Protein AF-A0A7S4PM16-F1 (afdb_monomer)

Sequence (195 aa):
LLFFIWRFDSIKVAVERKLWKELVGLACHYAFMLYWVPAGTFVGALFLSGFMTAIITTVTHQSEELFFDENPEFVEGQFRSTRDAVCSNPFSEWLWGGMQYQLEHHLFPTMPRYRYPALVPHVKKFAEENGLEFRITPEFELLKMNWKLYSDIAKLPAEPGAKASRPPAPKQDITSFFANISGLFTKKNKAASSN

Mean predicted aligned error: 10.47 Å

Organism: Guillardia theta (NCBI:txid55529)

InterPro domains:
  IPR005804 Fatty acid desaturase domain [PF00487] (23-135)
  IPR012171 Fatty acid desaturase [PTHR19353] (4-155)

Foldseek 3Di:
DVLVVVLVVQCVCCVVVVVVVSVVVNVVVVVVCVVPPPPVRVVVCSVVVVVLCVQQQPLQQQLFDDDDPDDDDQLLCLLRRGAAEDEPDPVRVVSSVLSRQSSCCSVPVPDDSVCSVVCVVVSVVVCVVVVGDHHYYYSVVSSVSNVVVVVVVVPDPDDPPDDDPDDPPDPPPCVVVVVVVVVVVVVVVVVVPPD

Radius of gyration: 25.51 Å; Cα contacts (8 Å, |Δi|>4): 122; chains: 1; bounding box: 78×55×53 Å

Structure (mmCIF, N/CA/C/O backbone):
data_AF-A0A7S4PM16-F1
#
_entry.id   AF-A0A7S4PM16-F1
#
loop_
_atom_site.group_PDB
_atom_site.id
_atom_site.type_symbol
_atom_site.label_atom_id
_atom_site.label_alt_id
_atom_site.label_comp_id
_atom_site.label_asym_id
_atom_site.label_entity_id
_atom_site.label_seq_id
_atom_site.pdbx_PDB_ins_code
_atom_site.Cartn_x
_atom_site.Cartn_y
_atom_site.Cartn_z
_atom_site.occupancy
_atom_site.B_iso_or_equiv
_atom_site.auth_seq_id
_atom_site.auth_comp_id
_atom_site.auth_asym_id
_atom_site.auth_atom_id
_atom_site.pdbx_PDB_model_num
ATOM 1 N N . LEU A 1 1 ? 13.607 0.466 -1.578 1.00 67.31 1 LEU A N 1
ATOM 2 C CA . LEU A 1 1 ? 14.067 -0.945 -1.511 1.00 67.31 1 LEU A CA 1
ATOM 3 C C . LEU A 1 1 ? 13.193 -1.874 -2.354 1.00 67.31 1 LEU A C 1
ATOM 5 O O . LEU A 1 1 ? 13.743 -2.516 -3.234 1.00 67.31 1 LEU A O 1
ATOM 9 N N . LEU A 1 2 ? 11.864 -1.880 -2.179 1.00 75.75 2 LEU A N 1
ATOM 10 C CA . LEU A 1 2 ? 10.922 -2.724 -2.943 1.00 75.75 2 LEU A CA 1
ATOM 11 C C . LEU A 1 2 ? 11.168 -2.746 -4.468 1.00 75.75 2 LEU A C 1
ATOM 13 O O . LEU A 1 2 ? 11.458 -3.789 -5.039 1.00 75.75 2 LEU A O 1
ATOM 17 N N . PHE A 1 3 ? 11.167 -1.579 -5.117 1.00 81.38 3 PHE A N 1
ATOM 18 C CA . PHE A 1 3 ? 11.391 -1.466 -6.566 1.00 81.38 3 PHE A CA 1
ATOM 19 C C . PHE A 1 3 ? 12.785 -1.897 -7.034 1.00 81.38 3 PHE A C 1
ATOM 21 O O . PHE A 1 3 ? 12.960 -2.194 -8.215 1.00 81.38 3 PHE A O 1
ATOM 28 N N . PHE A 1 4 ? 13.779 -1.894 -6.145 1.00 83.31 4 PHE A N 1
ATOM 29 C CA . PHE A 1 4 ? 15.114 -2.398 -6.457 1.00 83.31 4 PHE A CA 1
ATOM 30 C C . PHE A 1 4 ? 15.122 -3.929 -6.418 1.00 83.31 4 PHE A C 1
ATOM 32 O O . PHE A 1 4 ? 15.611 -4.560 -7.350 1.00 83.31 4 PHE A O 1
ATOM 39 N N . ILE A 1 5 ? 14.498 -4.509 -5.387 1.00 85.06 5 ILE A N 1
ATOM 40 C CA . ILE A 1 5 ? 14.339 -5.960 -5.222 1.00 85.06 5 ILE A CA 1
ATOM 41 C C . ILE A 1 5 ? 13.597 -6.551 -6.421 1.00 85.06 5 ILE A C 1
ATOM 43 O O . ILE A 1 5 ? 14.119 -7.450 -7.061 1.00 85.06 5 ILE A O 1
ATOM 47 N N . TRP A 1 6 ? 12.460 -5.976 -6.819 1.00 87.44 6 TRP A N 1
ATOM 48 C CA . TRP A 1 6 ? 11.703 -6.474 -7.974 1.00 87.44 6 TRP A CA 1
ATOM 49 C C . TRP A 1 6 ? 12.501 -6.468 -9.278 1.00 87.44 6 TRP A C 1
ATOM 51 O O . TRP A 1 6 ? 12.354 -7.367 -10.097 1.00 87.44 6 TRP A O 1
ATOM 61 N N . ARG A 1 7 ? 13.378 -5.480 -9.485 1.00 88.94 7 ARG A N 1
ATOM 62 C CA . ARG A 1 7 ? 14.246 -5.444 -10.672 1.00 88.94 7 ARG A CA 1
ATOM 63 C C . ARG A 1 7 ? 15.299 -6.539 -10.630 1.00 88.94 7 ARG A C 1
ATOM 65 O O . ARG A 1 7 ? 15.542 -7.182 -11.648 1.00 88.94 7 ARG A O 1
ATOM 72 N N . PHE A 1 8 ? 15.902 -6.742 -9.462 1.00 90.19 8 PHE A N 1
ATOM 73 C CA . PHE A 1 8 ? 16.855 -7.821 -9.249 1.00 90.19 8 PHE A CA 1
ATOM 74 C C . PHE A 1 8 ? 16.196 -9.190 -9.458 1.00 90.19 8 PHE A C 1
ATOM 76 O O . PHE A 1 8 ? 16.728 -10.010 -10.203 1.00 90.19 8 PHE A O 1
ATOM 83 N N . ASP A 1 9 ? 15.009 -9.400 -8.890 1.00 92.31 9 ASP A N 1
ATOM 84 C CA . ASP A 1 9 ? 14.246 -10.640 -9.028 1.00 92.31 9 ASP A CA 1
ATOM 85 C C . ASP A 1 9 ? 13.841 -10.901 -10.481 1.00 92.31 9 ASP A C 1
ATOM 87 O O . ASP A 1 9 ? 14.005 -12.021 -10.960 1.00 92.31 9 ASP A O 1
ATOM 91 N N . SER A 1 10 ? 13.403 -9.878 -11.224 1.00 92.44 10 SER A N 1
ATOM 92 C CA . SER A 1 10 ? 13.109 -10.014 -12.657 1.00 92.44 10 SER A CA 1
ATOM 93 C C . SER A 1 10 ? 14.321 -10.500 -13.452 1.00 92.44 10 SER A C 1
ATOM 95 O O . SER A 1 10 ? 14.196 -11.416 -14.265 1.00 92.44 10 SER A O 1
ATOM 97 N N . ILE A 1 11 ? 15.509 -9.934 -13.201 1.00 94.69 11 ILE A N 1
ATOM 98 C CA . ILE A 1 11 ? 16.751 -10.369 -13.859 1.00 94.69 11 ILE A CA 1
ATOM 99 C C . ILE A 1 11 ? 17.092 -11.801 -13.443 1.00 94.69 11 ILE A C 1
ATOM 101 O O . ILE A 1 11 ? 17.362 -12.641 -14.301 1.00 94.69 11 ILE A O 1
ATOM 105 N N . LYS A 1 12 ? 17.045 -12.095 -12.140 1.00 94.62 12 LYS A N 1
ATOM 106 C CA . LYS A 1 12 ? 17.339 -13.419 -11.587 1.00 94.62 12 LYS A CA 1
ATOM 107 C C . LYS A 1 12 ? 16.454 -14.495 -12.217 1.00 94.62 12 LYS A C 1
ATOM 109 O O . LYS A 1 12 ? 16.977 -15.465 -12.758 1.00 94.62 12 LYS A O 1
ATOM 114 N N . VAL A 1 13 ? 15.136 -14.296 -12.221 1.00 95.12 13 VAL A N 1
ATOM 115 C CA . VAL A 1 13 ? 14.173 -15.237 -12.812 1.00 95.12 13 VAL A CA 1
ATOM 116 C C . VAL A 1 13 ? 14.417 -15.403 -14.310 1.00 95.12 13 VAL A C 1
ATOM 118 O O . VAL A 1 13 ? 14.380 -16.528 -14.810 1.00 95.12 13 VAL A O 1
ATOM 121 N N . ALA A 1 14 ? 14.692 -14.316 -15.035 1.00 95.88 14 ALA A N 1
ATOM 122 C CA . ALA A 1 14 ? 14.956 -14.387 -16.467 1.00 95.88 14 ALA A CA 1
ATOM 123 C C . ALA A 1 14 ? 16.241 -15.176 -16.788 1.00 95.88 14 ALA A C 1
ATOM 125 O O . ALA A 1 14 ? 16.251 -15.953 -17.744 1.00 95.88 14 ALA A O 1
ATOM 126 N N . VAL A 1 15 ? 17.288 -15.053 -15.963 1.00 96.69 15 VAL A N 1
ATOM 127 C CA . VAL A 1 15 ? 18.513 -15.868 -16.062 1.00 96.69 15 VAL A CA 1
ATOM 128 C C . VAL A 1 15 ? 18.231 -17.334 -15.730 1.00 96.69 15 VAL A C 1
ATOM 130 O O . VAL A 1 15 ? 18.537 -18.211 -16.538 1.00 96.69 15 VAL A O 1
ATOM 133 N N . GLU A 1 16 ? 17.612 -17.614 -14.581 1.00 96.88 16 GLU A N 1
ATOM 134 C CA . GLU A 1 16 ? 17.332 -18.979 -14.110 1.00 96.88 16 GLU A CA 1
ATOM 135 C C . GLU A 1 16 ? 16.450 -19.761 -15.091 1.00 96.88 16 GLU A C 1
ATOM 137 O O . GLU A 1 16 ? 16.697 -20.936 -15.369 1.00 96.88 16 GLU A O 1
ATOM 142 N N . ARG A 1 17 ? 15.444 -19.095 -15.668 1.00 97.00 17 ARG A N 1
ATOM 143 C CA . ARG A 1 17 ? 14.509 -19.687 -16.634 1.00 97.00 17 ARG A CA 1
ATOM 144 C C . ARG A 1 17 ? 14.975 -19.583 -18.088 1.00 97.00 17 ARG A C 1
ATOM 146 O O . ARG A 1 17 ? 14.236 -19.994 -18.979 1.00 97.00 17 ARG A O 1
ATOM 153 N N . LYS A 1 18 ? 16.182 -19.060 -18.344 1.00 96.56 18 LYS A N 1
ATOM 154 C CA . LYS A 1 18 ? 16.773 -18.896 -19.689 1.00 96.56 18 LYS A CA 1
ATOM 155 C C . LYS A 1 18 ? 15.875 -18.107 -20.656 1.00 96.56 18 LYS A C 1
ATOM 157 O O . LYS A 1 18 ? 15.779 -18.419 -21.844 1.00 96.56 18 LYS A O 1
ATOM 162 N N . LEU A 1 19 ? 15.211 -17.069 -20.152 1.00 97.12 19 LEU A N 1
ATOM 163 C CA . LEU A 1 19 ? 14.320 -16.201 -20.922 1.00 97.12 19 LEU A CA 1
ATOM 164 C C . LEU A 1 19 ? 15.135 -15.147 -21.685 1.00 97.12 19 LEU A C 1
ATOM 166 O O . LEU A 1 19 ? 15.130 -13.964 -21.357 1.00 97.12 19 LEU A O 1
ATOM 170 N N . TRP A 1 20 ? 15.865 -15.573 -22.719 1.00 95.06 20 TRP A N 1
ATOM 171 C CA . TRP A 1 20 ? 16.828 -14.706 -23.411 1.00 95.06 20 TRP A CA 1
ATOM 172 C C . TRP A 1 20 ? 16.204 -13.476 -24.072 1.00 95.06 20 TRP A C 1
ATOM 174 O O . TRP A 1 20 ? 16.810 -12.409 -24.059 1.00 95.06 20 TRP A O 1
ATOM 184 N N . LYS A 1 21 ? 14.981 -13.595 -24.604 1.00 96.88 21 LYS A N 1
ATOM 185 C CA . LYS A 1 21 ? 14.256 -12.448 -25.176 1.00 96.88 21 LYS A CA 1
ATOM 186 C C . LYS A 1 21 ? 13.959 -11.384 -24.115 1.00 96.88 21 LYS A C 1
ATOM 188 O O . LYS A 1 21 ? 14.161 -10.204 -24.380 1.00 96.88 21 LYS A O 1
ATOM 193 N N . GLU A 1 22 ? 13.571 -11.810 -22.912 1.00 95.88 22 GLU A N 1
ATOM 194 C CA . GLU A 1 22 ? 13.335 -10.914 -21.773 1.00 95.88 22 GLU A CA 1
ATOM 195 C C . GLU A 1 22 ? 14.632 -10.250 -21.314 1.00 95.88 22 GLU A C 1
ATOM 197 O O . GLU A 1 22 ? 14.656 -9.049 -21.072 1.00 95.88 22 GLU A O 1
ATOM 202 N N . LEU A 1 23 ? 15.740 -10.997 -21.251 1.00 95.81 23 LEU A N 1
ATOM 203 C CA . LEU A 1 23 ? 17.040 -10.440 -20.868 1.00 95.81 23 LEU A CA 1
ATOM 204 C C . LEU A 1 23 ? 17.543 -9.393 -21.863 1.00 95.81 23 LEU A C 1
ATOM 206 O O . LEU A 1 23 ? 18.020 -8.341 -21.442 1.00 95.81 23 LEU A O 1
ATOM 210 N N . VAL A 1 24 ? 17.401 -9.648 -23.167 1.00 96.88 24 VAL A N 1
ATOM 211 C CA . VAL A 1 24 ? 17.726 -8.658 -24.203 1.00 96.88 24 VAL A CA 1
ATOM 212 C C . VAL A 1 24 ? 16.809 -7.442 -24.080 1.00 96.88 24 VAL A C 1
ATOM 214 O O . VAL A 1 24 ? 17.300 -6.317 -24.078 1.00 96.88 24 VAL A O 1
ATOM 217 N N . GLY A 1 25 ? 15.501 -7.647 -23.900 1.00 96.44 25 GLY A N 1
ATOM 218 C CA . GLY A 1 25 ? 14.540 -6.562 -23.692 1.00 96.44 25 GLY A CA 1
ATOM 219 C C . GLY A 1 25 ? 14.871 -5.698 -22.471 1.00 96.44 25 GLY A C 1
ATOM 220 O O . GLY A 1 25 ? 14.909 -4.472 -22.576 1.00 96.44 25 GLY A O 1
ATOM 221 N N . LEU A 1 26 ? 15.191 -6.323 -21.334 1.00 94.75 26 LEU A N 1
ATOM 222 C CA . LEU A 1 26 ? 15.629 -5.645 -20.113 1.00 94.75 26 LEU A CA 1
ATOM 223 C C . LEU A 1 26 ? 16.936 -4.878 -20.335 1.00 94.75 26 LEU A C 1
ATOM 225 O O . LEU A 1 26 ? 17.035 -3.722 -19.927 1.00 94.75 26 LEU A O 1
ATOM 229 N N . ALA A 1 27 ? 17.921 -5.481 -21.004 1.00 94.69 27 ALA A N 1
ATOM 230 C CA . ALA A 1 27 ? 19.187 -4.822 -21.314 1.00 94.69 27 ALA A CA 1
ATOM 231 C C . ALA A 1 27 ? 18.974 -3.585 -22.200 1.00 94.69 27 ALA A C 1
ATOM 233 O O . ALA A 1 27 ? 19.481 -2.511 -21.878 1.00 94.69 27 ALA A O 1
ATOM 234 N N . CYS A 1 28 ? 18.169 -3.701 -23.260 1.00 96.12 28 CYS A N 1
ATOM 235 C CA . CYS A 1 28 ? 17.796 -2.574 -24.114 1.00 96.12 28 CYS A CA 1
ATOM 236 C C . CYS A 1 28 ? 17.056 -1.483 -23.327 1.00 96.12 28 CYS A C 1
ATOM 238 O O . CYS A 1 28 ? 17.383 -0.307 -23.468 1.00 96.12 28 CYS A O 1
ATOM 240 N N . HIS A 1 29 ? 16.102 -1.860 -22.470 1.00 92.88 29 HIS A N 1
ATOM 241 C CA . HIS A 1 29 ? 15.361 -0.923 -21.627 1.00 92.88 29 HIS A CA 1
ATOM 242 C C . HIS A 1 29 ? 16.288 -0.140 -20.687 1.00 92.88 29 HIS A C 1
ATOM 244 O O . HIS A 1 29 ? 16.217 1.086 -20.637 1.00 92.88 29 HIS A O 1
ATOM 250 N N . TYR A 1 30 ? 17.188 -0.817 -19.968 1.00 90.75 30 TYR A N 1
ATOM 251 C CA . TYR A 1 30 ? 18.110 -0.139 -19.053 1.00 90.75 30 TYR A CA 1
ATOM 252 C C . TYR A 1 30 ? 19.176 0.675 -19.783 1.00 90.75 30 TYR A C 1
ATOM 254 O O . TYR A 1 30 ? 19.505 1.762 -19.317 1.00 90.75 30 TYR A O 1
ATOM 262 N N . ALA A 1 31 ? 19.676 0.205 -20.929 1.00 92.62 31 ALA A N 1
ATOM 263 C CA . ALA A 1 31 ? 20.589 0.983 -21.762 1.00 92.62 31 ALA A CA 1
ATOM 264 C C . ALA A 1 31 ? 19.925 2.280 -22.247 1.00 92.62 31 ALA A C 1
ATOM 266 O O . ALA A 1 31 ? 20.512 3.353 -22.130 1.00 92.62 31 ALA A O 1
ATOM 267 N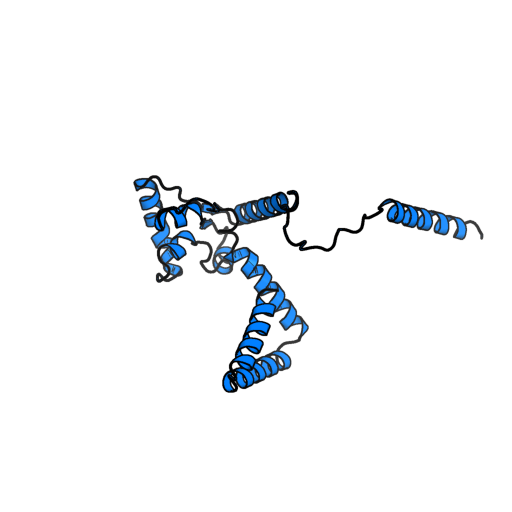 N . PHE A 1 32 ? 18.673 2.199 -22.709 1.00 92.94 32 PHE A N 1
ATOM 268 C CA . PHE A 1 32 ? 17.878 3.369 -23.074 1.00 92.94 32 PHE A CA 1
ATOM 269 C C . PHE A 1 32 ? 17.693 4.314 -21.878 1.00 92.94 32 PHE A C 1
ATOM 271 O O . PHE A 1 32 ? 17.986 5.503 -21.980 1.00 92.94 32 PHE A O 1
ATOM 278 N N . MET A 1 33 ? 17.267 3.792 -20.726 1.00 90.25 33 MET A N 1
ATOM 279 C CA . MET A 1 33 ? 17.035 4.609 -19.532 1.00 90.25 33 MET A CA 1
ATOM 280 C C . MET A 1 33 ? 18.312 5.301 -19.049 1.00 90.25 33 MET A C 1
ATOM 282 O O . MET A 1 33 ? 18.271 6.490 -18.770 1.00 90.25 33 MET A O 1
ATOM 286 N N . LEU A 1 34 ? 19.446 4.600 -18.985 1.00 88.38 34 LEU A N 1
ATOM 287 C CA . LEU A 1 34 ? 20.718 5.175 -18.531 1.00 88.38 34 LEU A CA 1
ATOM 288 C C . LEU A 1 34 ? 21.322 6.169 -19.533 1.00 88.38 34 LEU A C 1
ATOM 290 O O . LEU A 1 34 ? 22.108 7.022 -19.130 1.00 88.38 34 LEU A O 1
ATOM 294 N N . TYR A 1 35 ? 20.962 6.069 -20.815 1.00 93.56 35 TYR A N 1
ATOM 295 C CA . TYR A 1 35 ? 21.374 7.031 -21.836 1.00 93.56 35 TYR A CA 1
ATOM 296 C C . TYR A 1 35 ? 20.581 8.343 -21.744 1.00 93.56 35 TYR A C 1
ATOM 298 O O . TYR A 1 35 ? 21.168 9.421 -21.799 1.00 93.56 35 TYR A O 1
ATOM 306 N N . TRP A 1 36 ? 19.255 8.262 -21.585 1.00 94.19 36 TRP A N 1
ATOM 307 C CA . TRP A 1 36 ? 18.371 9.437 -21.604 1.00 94.19 36 TRP A CA 1
ATOM 308 C C . TRP A 1 36 ? 18.111 10.054 -20.227 1.00 94.19 36 TRP A C 1
ATOM 310 O O . TRP A 1 36 ? 17.782 11.236 -20.137 1.00 94.19 36 TRP A O 1
ATOM 320 N N . VAL A 1 37 ? 18.227 9.275 -19.151 1.00 93.44 37 VAL A N 1
ATOM 321 C CA . VAL A 1 37 ? 17.900 9.704 -17.788 1.00 93.44 37 VAL A CA 1
ATOM 322 C C . VAL A 1 37 ? 19.180 9.768 -16.957 1.00 93.44 37 VAL A C 1
ATOM 324 O O . VAL A 1 37 ? 19.833 8.741 -16.762 1.00 93.44 37 VAL A O 1
ATOM 327 N N . PRO A 1 38 ? 19.535 10.941 -16.398 1.00 94.38 38 PRO A N 1
ATOM 328 C CA . PRO A 1 38 ? 20.667 11.050 -15.489 1.00 94.38 38 PRO A CA 1
ATOM 329 C C . PRO A 1 38 ? 20.562 10.048 -14.334 1.00 94.38 38 PRO A C 1
ATOM 331 O O . PRO A 1 38 ? 19.499 9.892 -13.726 1.00 94.38 38 PRO A O 1
ATOM 334 N N . ALA A 1 39 ? 21.679 9.404 -13.982 1.00 88.94 39 ALA A N 1
ATOM 335 C CA . ALA A 1 39 ? 21.701 8.348 -12.967 1.00 88.94 39 ALA A CA 1
ATOM 336 C C . ALA A 1 39 ? 21.111 8.798 -11.615 1.00 88.94 39 ALA A C 1
ATOM 338 O O . ALA A 1 39 ? 20.377 8.044 -10.977 1.00 88.94 39 ALA A O 1
ATOM 339 N N . GLY A 1 40 ? 21.366 10.047 -11.206 1.00 90.56 40 GLY A N 1
ATOM 340 C CA . GLY A 1 40 ? 20.791 10.622 -9.986 1.00 90.56 40 GLY A CA 1
ATOM 341 C C . GLY A 1 40 ? 19.261 10.700 -10.022 1.00 90.56 40 GLY A C 1
ATOM 342 O O . GLY A 1 40 ? 18.605 10.318 -9.055 1.00 90.56 40 GLY A O 1
ATOM 343 N N . THR A 1 41 ? 18.683 11.111 -11.154 1.00 91.75 41 THR A N 1
ATOM 344 C CA . THR A 1 41 ? 17.227 11.153 -11.360 1.00 91.75 41 THR A CA 1
ATOM 345 C C . THR A 1 41 ? 16.627 9.754 -11.327 1.00 91.75 41 THR A C 1
ATOM 347 O O . THR A 1 41 ? 15.601 9.544 -10.684 1.00 91.75 41 THR A O 1
ATOM 350 N N . PHE A 1 42 ? 17.285 8.783 -11.963 1.00 87.62 42 PHE A N 1
ATOM 351 C CA . PHE A 1 42 ? 16.837 7.393 -11.953 1.00 87.62 42 PHE A CA 1
ATOM 352 C C . PHE A 1 42 ? 16.793 6.823 -10.528 1.00 87.62 42 PHE A C 1
ATOM 354 O O . PHE A 1 42 ? 15.763 6.305 -10.099 1.00 87.62 42 PHE A O 1
ATOM 361 N N . VAL A 1 43 ? 17.872 6.980 -9.756 1.00 88.25 43 VAL A N 1
ATOM 362 C CA . VAL A 1 43 ? 17.933 6.517 -8.358 1.00 88.25 43 VAL A CA 1
ATOM 363 C C . VAL A 1 43 ? 16.913 7.248 -7.479 1.00 88.25 43 VAL A C 1
ATOM 365 O O . VAL A 1 43 ? 16.215 6.606 -6.690 1.00 88.25 43 VAL A O 1
ATOM 368 N N . GLY A 1 44 ? 16.780 8.567 -7.640 1.00 90.62 44 GLY A N 1
ATOM 369 C CA . GLY A 1 44 ? 15.799 9.373 -6.913 1.00 90.62 44 GLY A CA 1
ATOM 370 C C . GLY A 1 44 ? 14.362 8.921 -7.176 1.00 90.62 44 GLY A C 1
ATOM 371 O O . GLY A 1 44 ? 13.599 8.722 -6.231 1.00 90.62 44 GLY A O 1
ATOM 372 N N . ALA A 1 45 ? 14.016 8.664 -8.441 1.00 88.94 45 ALA A N 1
ATOM 373 C CA . ALA A 1 45 ? 12.704 8.151 -8.824 1.00 88.94 45 ALA A CA 1
ATOM 374 C C . ALA A 1 45 ? 12.420 6.780 -8.192 1.00 88.94 45 ALA A C 1
ATOM 376 O O . ALA A 1 45 ? 11.347 6.576 -7.634 1.00 88.94 45 ALA A O 1
ATOM 377 N N . LEU A 1 46 ? 13.391 5.857 -8.190 1.00 87.94 46 LEU A N 1
ATOM 378 C CA . LEU A 1 46 ? 13.226 4.544 -7.553 1.00 87.94 46 LEU A CA 1
ATOM 379 C C . LEU A 1 46 ? 12.934 4.644 -6.053 1.00 87.94 46 LEU A C 1
ATOM 381 O O . LEU A 1 46 ? 12.109 3.888 -5.528 1.00 87.94 46 LEU A O 1
ATOM 385 N N . PHE A 1 47 ? 13.629 5.545 -5.357 1.00 88.88 47 PHE A N 1
ATOM 386 C CA . PHE A 1 47 ? 13.410 5.757 -3.932 1.00 88.88 47 PHE A CA 1
ATOM 387 C C . PHE A 1 47 ? 12.036 6.376 -3.677 1.00 88.88 47 PHE A C 1
ATOM 389 O O . PHE A 1 47 ? 11.269 5.835 -2.880 1.00 88.88 47 PHE A O 1
ATOM 396 N N . LEU A 1 48 ? 11.705 7.450 -4.398 1.00 89.56 48 LEU A N 1
ATOM 397 C CA . LEU A 1 48 ? 10.445 8.168 -4.239 1.00 89.56 48 LEU A CA 1
ATOM 398 C C . LEU A 1 48 ? 9.239 7.281 -4.567 1.00 89.56 48 LEU A C 1
ATOM 400 O O . LEU A 1 48 ? 8.322 7.197 -3.758 1.00 89.56 48 LEU A O 1
ATOM 404 N N . SER A 1 49 ? 9.256 6.546 -5.684 1.00 87.81 49 SER A N 1
ATOM 405 C CA . SER A 1 49 ? 8.167 5.625 -6.040 1.00 87.81 49 SER A CA 1
ATOM 406 C C . SER A 1 49 ? 7.981 4.522 -4.997 1.00 87.81 49 SER A C 1
ATOM 408 O O . SER A 1 49 ? 6.850 4.189 -4.642 1.00 87.81 49 SER A O 1
ATOM 410 N N . GLY A 1 50 ? 9.080 3.971 -4.467 1.00 87.44 50 GLY A N 1
ATOM 411 C CA . GLY A 1 50 ? 9.028 2.979 -3.391 1.00 87.44 50 GLY A CA 1
ATOM 412 C C . GLY A 1 50 ? 8.442 3.529 -2.102 1.00 87.44 50 GLY A C 1
ATOM 413 O O . GLY A 1 50 ? 7.607 2.873 -1.489 1.00 87.44 50 GLY A O 1
ATOM 414 N N . PHE A 1 51 ? 8.858 4.733 -1.724 1.00 86.62 51 PHE A N 1
ATOM 415 C CA . PHE A 1 51 ? 8.348 5.425 -0.551 1.00 86.62 51 PHE A CA 1
ATOM 416 C C . PHE A 1 51 ? 6.856 5.748 -0.686 1.00 86.62 51 PHE A C 1
ATOM 418 O O . PHE A 1 51 ? 6.080 5.420 0.204 1.00 86.62 51 PHE A O 1
ATOM 425 N N . MET A 1 52 ? 6.437 6.296 -1.829 1.00 87.44 52 MET A N 1
ATOM 426 C CA . MET A 1 52 ? 5.031 6.596 -2.103 1.00 87.44 52 MET A CA 1
ATOM 427 C C . MET A 1 52 ? 4.160 5.341 -2.083 1.00 87.44 52 MET A C 1
ATOM 429 O O . MET A 1 52 ? 3.114 5.339 -1.445 1.00 87.44 52 MET A O 1
ATOM 433 N N . THR A 1 53 ? 4.606 4.253 -2.716 1.00 85.69 53 THR A N 1
ATOM 434 C CA . THR A 1 53 ? 3.864 2.980 -2.707 1.00 85.69 53 THR A CA 1
ATOM 435 C C . THR A 1 53 ? 3.691 2.460 -1.279 1.00 85.69 53 THR A C 1
ATOM 437 O O . THR A 1 53 ? 2.588 2.090 -0.891 1.00 85.69 53 THR A O 1
ATOM 440 N N . ALA A 1 54 ? 4.755 2.501 -0.471 1.00 82.94 54 ALA A N 1
ATOM 441 C CA . ALA A 1 54 ? 4.719 2.073 0.927 1.00 82.94 54 ALA A CA 1
ATOM 442 C C . ALA A 1 54 ? 3.842 2.957 1.831 1.00 82.94 54 ALA A C 1
ATOM 444 O O . ALA A 1 54 ? 3.491 2.531 2.921 1.00 82.94 54 ALA A O 1
ATOM 445 N N . ILE A 1 55 ? 3.514 4.182 1.421 1.00 84.19 55 ILE A N 1
ATOM 446 C CA . ILE A 1 55 ? 2.668 5.092 2.205 1.00 84.19 55 ILE A CA 1
ATOM 447 C C . ILE A 1 55 ? 1.226 5.106 1.706 1.00 84.19 55 ILE A C 1
ATOM 449 O O . ILE A 1 55 ? 0.321 5.305 2.498 1.00 84.19 55 ILE A O 1
ATOM 453 N N . ILE A 1 56 ? 0.985 4.900 0.415 1.00 87.50 56 ILE A N 1
ATOM 454 C CA . ILE A 1 56 ? -0.359 5.018 -0.165 1.00 87.50 56 ILE A CA 1
ATOM 455 C C . ILE A 1 56 ? -1.066 3.663 -0.200 1.00 87.50 56 ILE A C 1
ATOM 457 O O . ILE A 1 56 ? -2.262 3.583 0.040 1.00 87.50 56 ILE A O 1
ATOM 461 N N . THR A 1 57 ? -0.343 2.584 -0.514 1.00 83.50 57 THR A N 1
ATOM 462 C CA . THR A 1 57 ? -0.966 1.270 -0.750 1.00 83.50 57 THR A CA 1
ATOM 463 C C . THR A 1 57 ? -1.224 0.486 0.530 1.00 83.50 57 THR A C 1
ATOM 465 O O . THR A 1 57 ? -2.139 -0.323 0.558 1.00 83.50 57 THR A O 1
ATOM 468 N N . THR A 1 58 ? -0.414 0.668 1.573 1.00 85.50 58 THR A N 1
ATOM 469 C CA . THR A 1 58 ? -0.426 -0.258 2.717 1.00 85.50 58 THR A CA 1
ATOM 470 C C . THR A 1 58 ? -1.075 0.306 3.977 1.00 85.50 58 THR A C 1
ATOM 472 O O . THR A 1 58 ? -1.453 -0.454 4.864 1.00 85.50 58 THR A O 1
ATOM 475 N N . VAL A 1 59 ? -1.216 1.628 4.079 1.00 91.38 59 VAL A N 1
ATOM 476 C CA . VAL A 1 59 ? -1.688 2.305 5.302 1.00 91.38 59 VAL A CA 1
ATOM 477 C C . VAL A 1 59 ? -3.152 2.021 5.634 1.00 91.38 59 VAL A C 1
ATOM 479 O O . VAL A 1 59 ? -3.564 2.175 6.776 1.00 91.38 59 VAL A O 1
ATOM 482 N N . THR A 1 60 ? -3.921 1.577 4.648 1.00 93.12 60 THR A N 1
ATOM 483 C CA . THR A 1 60 ? -5.330 1.164 4.727 1.00 93.12 60 THR A CA 1
ATOM 484 C C . THR A 1 60 ? -5.534 -0.240 5.305 1.00 93.12 60 THR A C 1
ATOM 486 O O . THR A 1 60 ? -6.667 -0.642 5.541 1.00 93.12 60 THR A O 1
ATOM 489 N N . HIS A 1 61 ? -4.451 -0.988 5.533 1.00 92.94 61 HIS A N 1
ATOM 490 C CA . HIS A 1 61 ? -4.483 -2.366 6.047 1.00 92.94 61 HIS A CA 1
ATOM 491 C C . HIS A 1 61 ? -3.609 -2.550 7.285 1.00 92.94 61 HIS A C 1
ATOM 493 O O . HIS A 1 61 ? -3.895 -3.368 8.148 1.00 92.94 61 HIS A O 1
ATOM 499 N N . GLN A 1 62 ? -2.512 -1.799 7.374 1.00 89.06 62 GLN A N 1
ATOM 500 C CA . GLN A 1 62 ? -1.473 -2.006 8.384 1.00 89.06 62 GLN A CA 1
ATOM 501 C C . GLN A 1 62 ? -1.935 -1.742 9.819 1.00 89.06 62 GLN A C 1
ATOM 503 O O . GLN A 1 62 ? -1.406 -2.367 10.733 1.00 89.06 62 GLN A O 1
ATOM 508 N N . SER A 1 63 ? -2.899 -0.842 10.017 1.00 88.38 63 SER A N 1
ATOM 509 C CA . SER A 1 63 ? -3.482 -0.535 11.328 1.00 88.38 63 SER A CA 1
ATOM 510 C C . SER A 1 63 ? -4.718 -1.350 11.688 1.00 88.38 63 SER A C 1
ATOM 512 O O . SER A 1 63 ? -5.310 -1.088 12.734 1.00 88.38 63 SER A O 1
ATOM 514 N N . GLU A 1 64 ? -5.118 -2.295 10.839 1.00 93.88 64 GLU A N 1
ATOM 515 C CA . GLU A 1 64 ? -6.343 -3.070 11.023 1.00 93.88 64 GLU A CA 1
ATOM 516 C C . GLU A 1 64 ? -6.099 -4.394 11.752 1.00 93.88 64 GLU A C 1
ATOM 518 O O . GLU A 1 64 ? -4.976 -4.731 12.134 1.00 93.88 64 GLU A O 1
ATOM 523 N N . GLU A 1 65 ? -7.184 -5.128 12.002 1.00 93.06 65 GLU A N 1
ATOM 524 C CA . GLU A 1 65 ?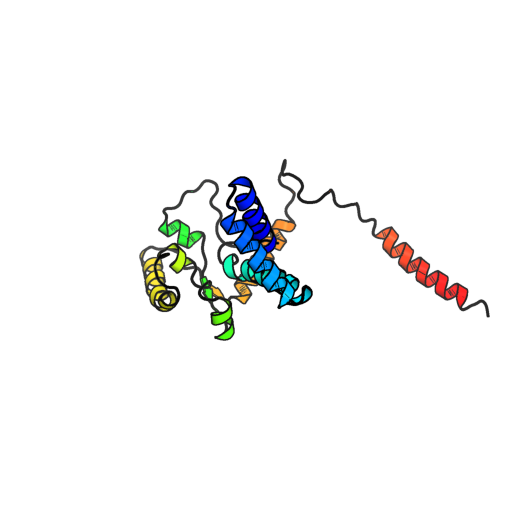 -7.138 -6.371 12.764 1.00 93.06 65 GLU A CA 1
ATOM 525 C C . GLU A 1 65 ? -6.284 -7.434 12.064 1.00 93.06 65 GLU A C 1
ATOM 527 O O . GLU A 1 65 ? -6.398 -7.672 10.860 1.00 93.06 65 GLU A O 1
ATOM 532 N N . LEU A 1 66 ? -5.446 -8.107 12.856 1.00 90.94 66 LEU A N 1
ATOM 533 C CA . LEU A 1 66 ? -4.682 -9.276 12.441 1.00 90.94 66 LEU A CA 1
ATOM 534 C C . LEU A 1 66 ? -5.333 -10.520 13.041 1.00 90.94 66 LEU A C 1
ATOM 536 O O . LEU A 1 66 ? -5.403 -10.662 14.262 1.00 90.94 66 LEU A O 1
ATOM 540 N N . PHE A 1 67 ? -5.785 -11.429 12.185 1.00 91.44 67 PHE A N 1
ATOM 541 C CA . PHE A 1 67 ? -6.378 -12.691 12.616 1.00 91.44 67 PHE A CA 1
ATOM 542 C C . PHE A 1 67 ? -5.281 -13.750 12.766 1.00 91.44 67 PHE A C 1
ATOM 544 O O . PHE A 1 67 ? -4.592 -14.074 11.798 1.00 91.44 67 PHE A O 1
ATOM 551 N N . PHE A 1 68 ? -5.101 -14.274 13.980 1.00 87.88 68 PHE A N 1
ATOM 552 C CA . PHE A 1 68 ? -4.145 -15.355 14.260 1.00 87.88 68 PHE A CA 1
ATOM 553 C C . PHE A 1 68 ? -4.850 -16.703 14.419 1.00 87.88 68 PHE A C 1
ATOM 555 O O . PHE A 1 68 ? -4.473 -17.676 13.773 1.00 87.88 68 PHE A O 1
ATOM 562 N N . ASP A 1 69 ? -5.905 -16.726 15.234 1.00 91.31 69 ASP A N 1
ATOM 563 C CA . ASP A 1 69 ? -6.670 -17.937 15.562 1.00 91.31 69 ASP A CA 1
ATOM 564 C C . A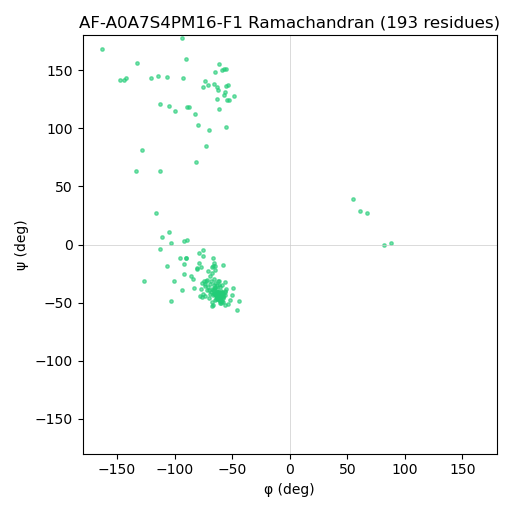SP A 1 69 ? -8.100 -17.903 14.999 1.00 91.31 69 ASP A C 1
ATOM 566 O O . ASP A 1 69 ? -8.861 -18.863 15.125 1.00 91.31 69 ASP A O 1
ATOM 570 N N . GLU A 1 70 ? -8.475 -16.789 14.372 1.00 92.81 70 GLU A N 1
ATOM 571 C CA . GLU A 1 70 ? -9.803 -16.548 13.824 1.00 92.81 70 GLU A CA 1
ATOM 572 C C . GLU A 1 70 ? -9.783 -16.629 12.295 1.00 92.81 70 GLU A C 1
ATOM 574 O O . GLU A 1 70 ? -8.820 -16.218 11.651 1.00 92.81 70 GLU A O 1
ATOM 579 N N . ASN A 1 71 ? -10.861 -17.148 11.707 1.00 91.12 71 ASN A N 1
ATOM 580 C CA . ASN A 1 71 ? -11.069 -17.168 10.261 1.00 91.12 71 ASN A CA 1
ATOM 581 C C . ASN A 1 71 ? -12.454 -16.584 9.961 1.00 91.12 71 ASN A C 1
ATOM 583 O O . ASN A 1 71 ? -13.409 -17.356 9.825 1.00 91.12 71 ASN A O 1
ATOM 587 N N . PRO A 1 72 ? -12.589 -15.246 9.924 1.00 93.81 72 PRO A N 1
ATOM 588 C CA . PRO A 1 72 ? -13.867 -14.620 9.616 1.00 93.81 72 PRO A CA 1
ATOM 589 C C . PRO A 1 72 ? -14.335 -15.004 8.207 1.00 93.81 72 PRO A C 1
ATOM 591 O O . PRO A 1 72 ? -13.531 -15.337 7.328 1.00 93.81 72 PRO A O 1
ATOM 594 N N . GLU A 1 73 ? -15.650 -14.946 7.985 1.00 95.25 73 GLU A N 1
ATOM 595 C CA . GLU A 1 73 ? -16.222 -15.066 6.641 1.00 95.25 73 GLU A CA 1
ATOM 596 C C . GLU A 1 73 ? -15.621 -13.985 5.728 1.00 95.25 73 GLU A C 1
ATOM 598 O O . GLU A 1 73 ? -15.198 -12.931 6.201 1.00 95.25 73 GLU A O 1
ATOM 603 N N . PHE A 1 74 ? -15.521 -14.250 4.424 1.00 96.00 74 PHE A N 1
ATOM 604 C CA . PHE A 1 74 ? -14.779 -13.398 3.497 1.00 96.00 74 PHE A CA 1
ATOM 605 C C . PHE A 1 74 ? -15.177 -11.918 3.582 1.00 96.00 74 PHE A C 1
ATOM 607 O O . PHE A 1 74 ? -14.284 -11.070 3.673 1.00 96.00 74 PHE A O 1
ATOM 614 N N . VAL A 1 75 ? -16.479 -11.611 3.567 1.00 97.25 75 VAL A N 1
ATOM 615 C CA . VAL A 1 75 ? -16.990 -10.236 3.603 1.00 97.25 75 VAL A CA 1
ATOM 616 C C . VAL A 1 75 ? -16.663 -9.595 4.944 1.00 97.25 75 VAL A C 1
ATOM 618 O O . VAL A 1 75 ? -16.042 -8.534 4.965 1.00 97.25 75 VAL A O 1
ATOM 621 N N . GLU A 1 76 ? -17.002 -10.253 6.053 1.00 96.75 76 GLU A N 1
ATOM 622 C CA . GLU A 1 76 ? -16.683 -9.763 7.401 1.00 96.75 76 GLU A CA 1
ATOM 623 C C . GLU A 1 76 ? -15.174 -9.514 7.570 1.00 96.75 76 GLU A C 1
ATOM 625 O O . GLU A 1 76 ? -14.750 -8.467 8.065 1.00 96.75 76 GLU A O 1
ATOM 630 N N . GLY A 1 77 ? -14.354 -10.441 7.077 1.00 96.81 77 GLY A N 1
ATOM 631 C CA . GLY A 1 77 ? -12.905 -10.339 7.081 1.00 96.81 77 GLY A CA 1
ATOM 632 C C . GLY A 1 77 ? -12.410 -9.103 6.336 1.00 96.81 77 GLY A C 1
ATOM 633 O O . GLY A 1 77 ? -11.515 -8.426 6.841 1.00 96.81 77 GLY A O 1
ATOM 634 N N . GLN A 1 78 ? -13.001 -8.749 5.187 1.00 97.31 78 GLN A N 1
ATOM 635 C CA . GLN A 1 78 ? -12.629 -7.514 4.483 1.00 97.31 78 GLN A CA 1
ATOM 636 C C . GLN A 1 78 ? -13.007 -6.273 5.299 1.00 97.31 78 GLN A C 1
ATOM 638 O O . GLN A 1 78 ? -12.184 -5.374 5.432 1.00 97.31 78 GLN A O 1
ATOM 643 N N . PHE A 1 79 ? -14.190 -6.233 5.913 1.00 97.69 79 PHE A N 1
ATOM 644 C CA . PHE A 1 79 ? -14.596 -5.108 6.769 1.00 97.69 79 PHE A CA 1
ATOM 645 C C . PHE A 1 79 ? -13.669 -4.906 7.980 1.00 97.69 79 PHE A C 1
ATOM 647 O O . PHE A 1 79 ? -13.389 -3.774 8.364 1.00 97.69 79 PHE A O 1
ATOM 654 N N . ARG A 1 80 ? -13.171 -5.995 8.573 1.00 96.69 80 ARG A N 1
ATOM 655 C CA . ARG A 1 80 ? -12.329 -5.957 9.781 1.00 96.69 80 ARG A CA 1
ATOM 656 C C . ARG A 1 80 ? -10.837 -5.758 9.504 1.00 96.69 80 ARG A C 1
ATOM 658 O O . ARG A 1 80 ? -10.127 -5.236 10.362 1.00 96.69 80 ARG A O 1
ATOM 665 N N . SER A 1 81 ? -10.357 -6.175 8.332 1.00 95.50 81 SER A N 1
ATOM 666 C CA . SER A 1 81 ? -8.935 -6.092 7.947 1.00 95.50 81 SER A CA 1
ATOM 667 C C . SER A 1 81 ? -8.611 -4.959 6.971 1.00 95.50 81 SER A C 1
ATOM 669 O O . SER A 1 81 ? -7.457 -4.810 6.561 1.00 95.50 81 SER A O 1
ATOM 671 N N . THR A 1 82 ? -9.603 -4.155 6.584 1.00 96.06 82 THR A N 1
ATOM 672 C CA . THR A 1 82 ? -9.412 -3.026 5.668 1.00 96.06 82 THR A CA 1
ATOM 673 C C . THR A 1 82 ? -10.080 -1.761 6.194 1.00 96.06 82 THR A C 1
ATOM 675 O O . THR A 1 82 ? -11.009 -1.800 7.001 1.00 96.06 82 THR A O 1
ATOM 678 N N . ARG A 1 83 ? -9.578 -0.617 5.736 1.00 95.81 83 ARG A N 1
ATOM 679 C CA . ARG A 1 83 ? -10.102 0.712 6.035 1.00 95.81 83 ARG A CA 1
ATOM 680 C C . ARG A 1 83 ? -9.954 1.608 4.818 1.00 95.81 83 ARG A C 1
ATOM 682 O O . ARG A 1 83 ? -8.904 1.616 4.178 1.00 95.81 83 ARG A O 1
ATOM 689 N N . ASP A 1 84 ? -10.950 2.450 4.592 1.00 97.06 84 ASP A N 1
ATOM 690 C CA . ASP A 1 84 ? -10.904 3.477 3.556 1.00 97.06 84 ASP A CA 1
ATOM 691 C C . ASP A 1 84 ? -10.331 4.807 4.062 1.00 97.06 84 ASP A C 1
ATOM 693 O O . ASP A 1 84 ? -10.328 5.121 5.260 1.00 97.06 84 ASP A O 1
ATOM 697 N N . ALA A 1 85 ? -9.869 5.636 3.129 1.00 96.56 85 ALA A N 1
ATOM 698 C CA . ALA A 1 85 ? -9.336 6.961 3.419 1.00 96.56 85 ALA A CA 1
ATOM 699 C C . ALA A 1 85 ? -10.208 8.084 2.834 1.00 96.56 85 ALA A C 1
ATOM 701 O O . ALA A 1 85 ? -10.759 7.977 1.740 1.00 96.56 85 ALA A O 1
ATOM 702 N N . VAL A 1 86 ? -10.294 9.208 3.549 1.00 96.69 86 VAL A N 1
ATOM 703 C CA . VAL A 1 86 ? -10.847 10.461 3.009 1.00 96.69 86 VAL A CA 1
ATOM 704 C C . VAL A 1 86 ? -9.696 11.365 2.598 1.00 96.69 86 VAL A C 1
ATOM 706 O O . VAL A 1 86 ? -8.921 11.823 3.445 1.00 96.69 86 VAL A O 1
ATOM 709 N N . CYS A 1 87 ? -9.599 11.632 1.300 1.00 96.25 87 CYS A N 1
ATOM 710 C CA . CYS A 1 87 ? -8.636 12.574 0.746 1.00 96.25 87 CYS A CA 1
ATOM 711 C C . CYS A 1 87 ? -9.047 14.020 1.056 1.00 96.25 87 CYS A C 1
ATOM 713 O O . CYS A 1 87 ? -10.225 14.366 1.002 1.00 96.25 87 CYS A O 1
ATOM 715 N N . SER A 1 88 ? -8.082 14.886 1.374 1.00 96.19 88 SER A N 1
ATOM 716 C CA . SER A 1 88 ? -8.374 16.266 1.795 1.00 96.19 88 SER A CA 1
ATOM 717 C C . SER A 1 88 ? -8.661 17.233 0.642 1.00 96.19 88 SER A C 1
ATOM 719 O O . SER A 1 88 ? -9.230 18.300 0.866 1.00 96.19 88 SER A O 1
ATOM 721 N N . ASN A 1 89 ? -8.218 16.911 -0.576 1.00 96.62 89 ASN A N 1
ATOM 722 C CA . ASN A 1 89 ? -8.322 17.779 -1.749 1.00 96.62 89 ASN A CA 1
ATOM 723 C C . ASN A 1 89 ? -8.107 16.987 -3.063 1.00 96.62 89 ASN A C 1
ATOM 725 O O . ASN A 1 89 ? -7.599 15.863 -3.012 1.00 96.62 89 ASN A O 1
ATOM 729 N N . PRO A 1 90 ? -8.404 17.575 -4.244 1.00 95.69 90 PRO A N 1
ATOM 730 C CA . PRO A 1 90 ? -8.281 16.887 -5.535 1.00 95.69 90 PRO A CA 1
ATOM 731 C C . PRO A 1 90 ? -6.863 16.429 -5.893 1.00 95.69 90 PRO A C 1
ATOM 733 O O . PRO A 1 90 ? -6.692 15.417 -6.568 1.00 95.69 90 PRO A O 1
ATOM 736 N N . PHE A 1 91 ? -5.830 17.154 -5.446 1.00 95.69 91 PHE A N 1
ATOM 737 C CA . PHE A 1 91 ? -4.452 16.700 -5.636 1.00 95.69 91 PHE A CA 1
ATOM 738 C C . PHE A 1 91 ? -4.190 15.433 -4.823 1.00 95.69 91 PHE A C 1
ATOM 740 O O . PHE A 1 91 ? -3.542 14.518 -5.323 1.00 95.69 91 PHE A O 1
ATOM 747 N N . SER A 1 92 ? -4.729 15.349 -3.606 1.00 94.31 92 SER A N 1
ATOM 748 C CA . SER A 1 92 ? -4.620 14.129 -2.819 1.00 94.31 92 SER A CA 1
ATOM 749 C C . SER A 1 92 ? -5.406 12.977 -3.444 1.00 94.31 92 SER A C 1
ATOM 751 O O . SER A 1 92 ? -4.860 11.896 -3.604 1.00 94.31 92 SER A O 1
ATOM 753 N N . GLU A 1 93 ? -6.630 13.199 -3.926 1.00 93.62 93 GLU A N 1
ATOM 754 C CA . GLU A 1 93 ? -7.367 12.153 -4.658 1.00 93.62 93 GLU A CA 1
ATOM 755 C C . GLU A 1 93 ? -6.586 11.620 -5.870 1.00 93.62 93 GLU A C 1
ATOM 757 O O . GLU A 1 93 ? -6.530 10.408 -6.100 1.00 93.62 93 GLU A O 1
ATOM 762 N N . TRP A 1 94 ? -5.930 12.514 -6.618 1.00 92.88 94 TRP A N 1
ATOM 763 C CA . TRP A 1 94 ? -5.024 12.136 -7.701 1.00 92.88 94 TRP A CA 1
ATOM 764 C C . TRP A 1 94 ? -3.818 11.337 -7.192 1.00 92.88 94 TRP A C 1
ATOM 766 O O . TRP A 1 94 ? -3.470 10.313 -7.782 1.00 92.88 94 TRP A O 1
ATOM 776 N N . LEU A 1 95 ? -3.206 11.779 -6.092 1.00 92.06 95 LEU A N 1
ATOM 777 C CA . LEU A 1 95 ? -2.037 11.147 -5.487 1.00 92.06 95 LEU A CA 1
ATOM 778 C C . LEU A 1 95 ? -2.344 9.722 -5.011 1.00 92.06 95 LEU A C 1
ATOM 780 O O . LEU A 1 95 ? -1.565 8.806 -5.268 1.00 92.06 95 LEU A O 1
ATOM 784 N N . TRP A 1 96 ? -3.488 9.535 -4.352 1.00 92.69 96 TRP A N 1
ATOM 785 C CA . TRP A 1 96 ? -3.974 8.236 -3.893 1.00 92.69 96 TRP A CA 1
ATOM 786 C C . TRP A 1 96 ? -4.386 7.329 -5.054 1.00 92.69 96 TRP A C 1
ATOM 788 O O . TRP A 1 96 ? -4.321 6.108 -4.931 1.00 92.69 96 TRP A O 1
ATOM 798 N N . GLY A 1 97 ? -4.791 7.885 -6.200 1.00 91.44 97 GLY A N 1
ATOM 799 C CA . GLY A 1 97 ? -5.006 7.120 -7.432 1.00 91.44 97 GLY A CA 1
ATOM 800 C C . GLY A 1 97 ? -6.088 6.036 -7.320 1.00 91.44 97 GLY A C 1
ATOM 801 O O . GLY A 1 97 ? -6.007 5.005 -8.000 1.00 91.44 97 GLY A O 1
ATOM 802 N N . GLY A 1 98 ? -7.079 6.238 -6.447 1.00 92.50 98 GLY A N 1
ATOM 803 C CA . GLY A 1 98 ? -8.146 5.278 -6.151 1.00 92.50 98 GLY A CA 1
ATOM 804 C C . GLY A 1 98 ? -7.816 4.280 -5.037 1.00 92.50 98 GLY A C 1
ATOM 805 O O . GLY A 1 98 ? -8.650 3.431 -4.743 1.00 92.50 98 GLY A O 1
ATOM 806 N N . MET A 1 99 ? -6.630 4.365 -4.422 1.00 93.44 99 MET A N 1
ATOM 807 C CA . MET A 1 99 ? -6.224 3.494 -3.311 1.00 93.44 99 MET A CA 1
ATOM 808 C C . MET A 1 99 ? -6.893 3.849 -1.980 1.00 93.44 99 MET A C 1
ATOM 810 O O . MET A 1 99 ? -6.706 3.127 -1.009 1.00 93.44 99 MET A O 1
ATOM 814 N N . GLN A 1 100 ? -7.670 4.929 -1.925 1.00 95.44 100 GLN A N 1
ATOM 815 C CA . GLN A 1 100 ? -8.456 5.304 -0.753 1.00 95.44 100 GLN A CA 1
ATOM 816 C C . GLN A 1 100 ? -9.722 4.446 -0.552 1.00 95.44 100 GLN A C 1
ATOM 818 O O . GLN A 1 100 ? -10.348 4.562 0.493 1.00 95.44 100 GLN A O 1
ATOM 823 N N . TYR A 1 101 ? -10.079 3.614 -1.537 1.00 96.75 101 TYR A N 1
ATOM 824 C CA . TYR A 1 101 ? -11.265 2.745 -1.573 1.00 96.75 101 TYR A CA 1
ATOM 825 C C . TYR A 1 101 ? -10.844 1.270 -1.519 1.00 96.75 101 TYR A C 1
ATOM 827 O O . TYR A 1 101 ? -10.953 0.532 -2.508 1.00 96.75 101 TYR A O 1
ATOM 835 N N . GLN A 1 102 ? -10.218 0.859 -0.418 1.00 96.25 102 GLN A N 1
ATOM 836 C CA . GLN A 1 102 ? -9.705 -0.506 -0.320 1.00 96.25 102 GLN A CA 1
ATOM 837 C C . GLN A 1 102 ? -10.806 -1.504 -0.037 1.00 96.25 102 GLN A C 1
ATOM 839 O O . GLN A 1 102 ? -10.787 -2.584 -0.626 1.00 96.25 102 GLN A O 1
ATOM 844 N N . LEU A 1 103 ? -11.780 -1.157 0.798 1.00 97.62 103 LEU A N 1
ATOM 845 C CA . LEU A 1 103 ? -12.870 -2.073 1.086 1.00 97.62 103 LEU A CA 1
ATOM 846 C C . LEU A 1 103 ? -13.638 -2.412 -0.201 1.00 97.62 103 LEU A C 1
ATOM 848 O O . LEU A 1 103 ? -13.865 -3.587 -0.500 1.00 97.62 103 LEU A O 1
ATOM 852 N N . GLU A 1 104 ? -13.941 -1.412 -1.037 1.00 98.12 104 GLU A N 1
ATOM 853 C CA . GLU A 1 104 ? -14.553 -1.639 -2.350 1.00 98.12 104 GLU A CA 1
ATOM 854 C C . GLU A 1 104 ? -13.668 -2.482 -3.268 1.00 98.12 104 GLU A C 1
ATOM 856 O O . GLU A 1 104 ? -14.179 -3.363 -3.961 1.00 98.12 104 GLU A O 1
ATOM 861 N N . HIS A 1 105 ? -12.355 -2.235 -3.284 1.00 96.88 105 HIS A N 1
ATOM 862 C CA . HIS A 1 105 ? -11.429 -3.013 -4.103 1.00 96.88 105 HIS A CA 1
ATOM 863 C C . HIS A 1 105 ? -11.402 -4.488 -3.702 1.00 96.88 105 HIS A C 1
ATOM 865 O O . HIS A 1 105 ? -11.385 -5.359 -4.569 1.00 96.88 105 HIS A O 1
ATOM 871 N N . HIS A 1 106 ? -11.423 -4.771 -2.406 1.00 97.06 106 HIS A N 1
ATOM 872 C CA . HIS A 1 106 ? -11.389 -6.129 -1.886 1.00 97.06 106 HIS A CA 1
ATOM 873 C C . HIS A 1 106 ? -12.706 -6.879 -2.126 1.00 97.06 106 HIS A C 1
ATOM 875 O O . HIS A 1 106 ? -12.684 -8.053 -2.498 1.00 97.06 106 HIS A O 1
ATOM 881 N N . LEU A 1 107 ? -13.850 -6.204 -1.980 1.00 97.88 107 LEU A N 1
ATOM 882 C CA . LEU A 1 107 ? -15.165 -6.799 -2.234 1.00 97.88 107 LEU A CA 1
ATOM 883 C C . LEU A 1 107 ? -15.475 -6.936 -3.736 1.00 97.88 107 LEU A C 1
ATOM 885 O O . LEU A 1 107 ? -16.128 -7.894 -4.150 1.00 97.88 107 LEU A O 1
ATOM 889 N N . PHE A 1 108 ? -14.997 -6.004 -4.566 1.00 97.75 108 PHE A N 1
ATOM 890 C CA . PHE A 1 108 ? -15.291 -5.935 -6.002 1.00 97.75 108 PHE A CA 1
ATOM 891 C C . PHE A 1 108 ? -14.019 -5.702 -6.840 1.00 97.75 108 PHE A C 1
ATOM 893 O O . PHE A 1 108 ? -13.924 -4.706 -7.563 1.00 97.75 108 PHE A O 1
ATOM 900 N N . PRO A 1 109 ? -13.047 -6.635 -6.834 1.00 96.06 109 PRO A N 1
ATOM 901 C CA . PRO A 1 109 ? -11.720 -6.421 -7.428 1.00 96.06 109 PRO A CA 1
ATOM 902 C C . PRO A 1 109 ? -11.730 -6.220 -8.947 1.00 96.06 109 PRO A C 1
ATOM 904 O O . PRO A 1 109 ? -10.767 -5.705 -9.515 1.00 96.06 109 PRO A O 1
ATOM 907 N N . THR A 1 110 ? -12.810 -6.620 -9.620 1.00 97.00 110 THR A N 1
ATOM 908 C CA . THR A 1 110 ? -12.995 -6.455 -11.068 1.00 97.00 110 THR A CA 1
ATOM 909 C C . THR A 1 110 ? -13.665 -5.132 -11.446 1.00 97.00 110 THR A C 1
ATOM 911 O O . THR A 1 110 ? -13.682 -4.775 -12.626 1.00 97.00 110 THR A O 1
ATOM 914 N N . MET A 1 111 ? -14.215 -4.386 -10.481 1.00 97.06 111 MET A N 1
ATOM 915 C CA . MET A 1 111 ? -14.848 -3.097 -10.740 1.00 97.06 111 MET A CA 1
ATOM 916 C C . MET A 1 111 ? -13.777 -2.022 -10.988 1.00 97.06 111 MET A C 1
ATOM 918 O O . MET A 1 111 ? -12.786 -1.941 -10.263 1.00 97.06 111 MET A O 1
ATOM 922 N N . PRO A 1 112 ? -13.941 -1.157 -12.005 1.00 95.62 112 PRO A N 1
ATOM 923 C CA . PRO A 1 112 ? -12.956 -0.119 -12.256 1.00 95.62 112 PRO A CA 1
ATOM 924 C C . PRO A 1 112 ? -12.998 0.968 -11.171 1.00 95.62 112 PRO A C 1
ATOM 926 O O . PRO A 1 112 ? -14.066 1.459 -10.810 1.00 95.62 112 PRO A O 1
ATOM 929 N N . ARG A 1 113 ? -11.813 1.411 -10.726 1.00 94.12 113 ARG A N 1
ATOM 930 C CA . ARG A 1 113 ? -11.609 2.346 -9.599 1.00 94.12 113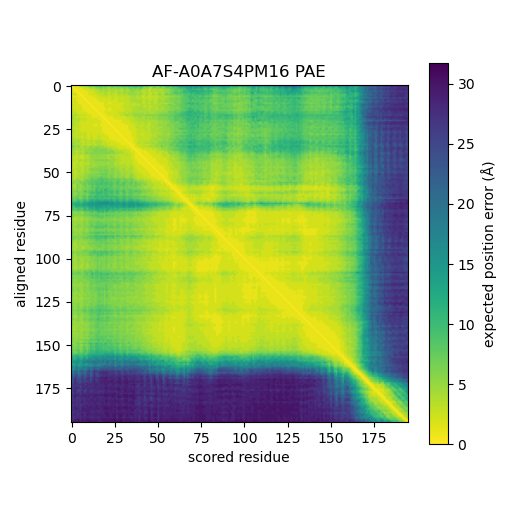 ARG A CA 1
ATOM 931 C C . ARG A 1 113 ? -12.465 3.614 -9.623 1.00 94.12 113 ARG A C 1
ATOM 933 O O . ARG A 1 113 ? -12.941 4.054 -8.586 1.00 94.12 113 ARG A O 1
ATOM 940 N N . TYR A 1 114 ? -12.713 4.191 -10.799 1.00 94.06 114 TYR A N 1
ATOM 941 C CA . TYR A 1 114 ? -13.529 5.407 -10.922 1.00 94.06 114 TYR A CA 1
ATOM 942 C C . TYR A 1 114 ? -15.013 5.196 -10.559 1.00 94.06 114 TYR A C 1
ATOM 944 O O . TYR A 1 114 ? -15.759 6.165 -10.442 1.00 94.06 114 TYR A O 1
ATOM 952 N N . ARG A 1 115 ? -15.465 3.943 -10.404 1.00 97.19 115 ARG A N 1
ATOM 953 C CA . ARG A 1 115 ? -16.825 3.591 -9.969 1.00 97.19 115 ARG A CA 1
ATOM 954 C C . ARG A 1 115 ? -16.944 3.422 -8.458 1.00 97.19 115 ARG A C 1
ATOM 956 O O . ARG A 1 115 ? -18.063 3.495 -7.960 1.00 97.19 115 ARG A O 1
ATOM 963 N N . TYR A 1 116 ? -15.834 3.260 -7.736 1.00 97.19 116 TYR A N 1
ATOM 964 C CA . TYR A 1 116 ? -15.850 3.090 -6.283 1.00 97.19 116 TYR A CA 1
ATOM 965 C C . TYR A 1 116 ? -16.559 4.225 -5.529 1.00 97.19 116 TYR A C 1
ATOM 967 O O . TYR A 1 116 ? -17.379 3.902 -4.675 1.00 97.19 116 TYR A O 1
ATOM 975 N N . PRO A 1 117 ? -16.417 5.520 -5.891 1.00 96.38 117 PRO A N 1
ATOM 976 C CA . PRO A 1 117 ? -17.171 6.582 -5.219 1.00 96.38 117 PRO A CA 1
ATOM 977 C C . PRO A 1 117 ? -18.695 6.381 -5.260 1.00 96.38 117 PRO A C 1
ATOM 979 O O . PRO A 1 117 ? -19.398 6.746 -4.323 1.00 96.38 117 PRO A O 1
ATOM 982 N N . ALA A 1 118 ? -19.217 5.780 -6.335 1.00 97.88 118 ALA A N 1
ATOM 983 C CA . ALA A 1 118 ? -20.638 5.456 -6.458 1.00 97.88 118 ALA A CA 1
ATOM 984 C C . ALA A 1 118 ? -21.026 4.164 -5.713 1.00 97.88 118 ALA A C 1
ATOM 986 O O . ALA A 1 118 ? -22.202 3.955 -5.413 1.00 97.88 118 ALA A O 1
ATOM 987 N N . LEU A 1 119 ? -20.058 3.293 -5.424 1.00 97.94 119 LEU A N 1
ATOM 988 C CA . LEU A 1 119 ? -20.246 2.041 -4.697 1.00 97.94 119 LEU A CA 1
ATOM 989 C C . LEU A 1 119 ? -20.253 2.252 -3.174 1.00 97.94 119 LEU A C 1
ATOM 991 O O . LEU A 1 119 ? -21.079 1.635 -2.506 1.00 97.94 119 LEU A O 1
ATOM 995 N N . VAL A 1 120 ? -19.427 3.165 -2.647 1.00 98.06 120 VAL A N 1
ATOM 996 C CA . VAL A 1 120 ? -19.295 3.463 -1.203 1.00 98.06 120 VAL A CA 1
ATOM 997 C C . VAL A 1 120 ? -20.648 3.571 -0.474 1.00 98.06 120 VAL A C 1
ATOM 999 O O . VAL A 1 120 ? -20.821 2.905 0.548 1.00 98.06 120 VAL A O 1
ATOM 1002 N N . PRO A 1 121 ? -21.666 4.319 -0.965 1.00 98.25 121 PRO A N 1
ATOM 1003 C CA . PRO A 1 121 ? -22.950 4.416 -0.263 1.00 98.25 121 PRO A CA 1
ATOM 1004 C C . PRO A 1 121 ? -23.687 3.075 -0.142 1.00 98.25 121 PRO A C 1
ATOM 1006 O O . PRO A 1 121 ? -24.402 2.851 0.832 1.00 98.25 121 PRO A O 1
ATOM 1009 N N . HIS A 1 122 ? -23.511 2.179 -1.116 1.00 98.38 122 HIS A N 1
ATOM 1010 C CA . HIS A 1 122 ? -24.127 0.853 -1.117 1.00 98.38 122 HIS A CA 1
ATOM 1011 C C . HIS A 1 122 ? -23.420 -0.082 -0.135 1.00 98.38 122 HIS A C 1
ATOM 1013 O O . HIS A 1 122 ? -24.091 -0.786 0.614 1.00 98.38 122 HIS A O 1
ATOM 1019 N N . VAL A 1 123 ? -22.083 -0.054 -0.101 1.00 98.31 123 VAL A N 1
ATOM 1020 C CA . VAL A 1 123 ? -21.280 -0.841 0.852 1.00 98.31 123 VAL A CA 1
ATOM 1021 C C . VAL A 1 123 ? -21.548 -0.379 2.280 1.00 98.31 123 VAL A C 1
ATOM 1023 O O . VAL A 1 123 ? -21.774 -1.207 3.157 1.00 98.31 123 VAL A O 1
ATOM 1026 N N . LYS A 1 124 ? -21.626 0.936 2.508 1.00 98.25 124 LYS A N 1
ATOM 1027 C CA . LYS A 1 124 ? -21.975 1.497 3.815 1.00 98.25 124 LYS A CA 1
ATOM 1028 C C . LYS A 1 124 ? -23.377 1.080 4.269 1.00 98.25 124 LYS A C 1
ATOM 1030 O O . LYS A 1 124 ? -23.539 0.646 5.403 1.00 98.25 124 LYS A O 1
ATOM 1035 N N . LYS A 1 125 ? -24.374 1.151 3.380 1.00 98.38 125 LYS A N 1
ATOM 1036 C CA . LYS A 1 125 ? -25.737 0.687 3.678 1.00 98.38 125 LYS A CA 1
ATOM 1037 C C . LYS A 1 125 ? -25.767 -0.810 4.009 1.00 98.38 125 LYS A C 1
ATOM 1039 O O . LYS A 1 125 ? -26.395 -1.204 4.983 1.00 98.38 125 LYS A O 1
ATOM 1044 N N . PHE A 1 126 ? -25.065 -1.630 3.227 1.00 98.19 126 PHE A N 1
ATOM 1045 C CA . PHE A 1 126 ? -24.926 -3.059 3.503 1.00 98.19 126 PHE A CA 1
ATOM 1046 C C . PHE A 1 126 ? -24.301 -3.304 4.883 1.00 98.19 126 PHE A C 1
ATOM 1048 O O . PHE A 1 126 ? -24.770 -4.168 5.620 1.00 98.19 126 PHE A O 1
ATOM 1055 N N . ALA A 1 127 ? -23.282 -2.526 5.255 1.00 98.12 127 ALA A N 1
ATOM 1056 C CA . ALA A 1 127 ? -22.645 -2.630 6.561 1.00 98.12 127 ALA A CA 1
ATOM 1057 C C . ALA A 1 127 ? -23.636 -2.348 7.701 1.00 98.12 127 ALA A C 1
ATOM 1059 O O . ALA A 1 127 ? -23.750 -3.143 8.630 1.00 98.12 127 ALA A O 1
ATOM 1060 N N . GLU A 1 128 ? -24.417 -1.270 7.580 1.00 98.00 128 GLU A N 1
ATOM 1061 C CA . GLU A 1 128 ? -25.455 -0.888 8.546 1.00 98.00 128 GLU A CA 1
ATOM 1062 C C . GLU A 1 128 ? -26.539 -1.971 8.696 1.00 98.00 128 GLU A C 1
ATOM 1064 O O . GLU A 1 128 ? -26.920 -2.310 9.815 1.00 98.00 128 GLU A O 1
ATOM 1069 N N . GLU A 1 129 ? -27.002 -2.559 7.589 1.00 98.25 129 GLU A N 1
ATOM 1070 C CA . GLU A 1 129 ? -28.030 -3.613 7.587 1.00 98.25 129 GLU A CA 1
ATOM 1071 C C . GLU A 1 129 ? -27.552 -4.936 8.212 1.00 98.25 129 GLU A C 1
ATOM 1073 O O . GLU A 1 129 ? -28.374 -5.711 8.700 1.00 98.25 129 GLU A O 1
ATOM 1078 N N . ASN A 1 130 ? -26.239 -5.188 8.222 1.00 97.31 130 ASN A N 1
ATOM 1079 C CA . ASN A 1 130 ? -25.642 -6.440 8.701 1.00 97.31 130 ASN A CA 1
ATOM 1080 C C . ASN A 1 130 ? -24.837 -6.276 10.002 1.00 97.31 130 ASN A C 1
ATOM 1082 O O . ASN A 1 130 ? -24.196 -7.225 10.446 1.00 97.31 130 ASN A O 1
ATOM 1086 N N . GLY A 1 131 ? -24.859 -5.091 10.623 1.00 97.12 131 GLY A N 1
ATOM 1087 C CA . GLY A 1 131 ? -24.120 -4.825 11.861 1.00 97.12 131 GLY A CA 1
ATOM 1088 C C . GLY A 1 131 ? -22.594 -4.837 11.699 1.00 97.12 131 GLY A C 1
ATOM 1089 O O . GLY A 1 131 ? -21.886 -5.127 12.660 1.00 97.12 131 GLY A O 1
ATOM 1090 N N . LEU A 1 132 ? -22.087 -4.533 10.502 1.00 97.25 132 LEU A N 1
ATOM 1091 C CA . LEU A 1 132 ? -20.656 -4.436 10.204 1.00 97.25 132 LEU A CA 1
ATOM 1092 C C . LEU A 1 132 ? -20.165 -2.991 10.372 1.00 97.25 132 LEU A C 1
ATOM 1094 O O . LEU A 1 132 ? -20.853 -2.031 10.020 1.00 97.25 132 LEU A O 1
ATOM 1098 N N . GLU A 1 133 ? -18.943 -2.823 10.874 1.00 97.19 133 GLU A N 1
ATOM 1099 C CA . GLU A 1 133 ? -18.317 -1.507 11.014 1.00 97.19 133 GLU A CA 1
ATOM 1100 C C . GLU A 1 133 ? -17.695 -1.055 9.683 1.00 97.19 133 GLU A C 1
ATOM 1102 O O . GLU A 1 133 ? -16.689 -1.603 9.238 1.00 97.19 133 GLU A O 1
ATOM 1107 N N . PHE A 1 134 ? -18.248 -0.012 9.058 1.00 97.88 134 PHE A N 1
ATOM 1108 C CA . PHE A 1 134 ? -17.614 0.636 7.905 1.00 97.88 134 PHE A CA 1
ATOM 1109 C C . PHE A 1 134 ? -16.506 1.598 8.370 1.00 97.88 134 PHE A C 1
ATOM 1111 O O . PHE A 1 134 ? -16.780 2.709 8.838 1.00 97.88 134 PHE A O 1
ATOM 1118 N N . ARG A 1 135 ? -15.244 1.176 8.246 1.00 97.50 135 ARG A N 1
ATOM 1119 C CA . ARG A 1 135 ? -14.072 1.933 8.707 1.00 97.50 135 ARG A CA 1
ATOM 1120 C C . ARG A 1 135 ? -13.567 2.897 7.644 1.00 97.50 135 ARG A C 1
ATOM 1122 O O . ARG A 1 135 ? -13.083 2.489 6.595 1.00 97.50 135 ARG A O 1
ATOM 1129 N N . ILE A 1 136 ? -13.594 4.188 7.964 1.00 97.00 136 ILE A N 1
ATOM 1130 C CA . ILE A 1 136 ? -13.072 5.247 7.099 1.00 97.00 136 ILE A CA 1
ATOM 1131 C C . ILE A 1 136 ? -12.378 6.332 7.925 1.00 97.00 136 ILE A C 1
ATOM 1133 O O . ILE A 1 136 ? -12.787 6.629 9.050 1.00 97.00 136 ILE A O 1
ATOM 1137 N N . THR A 1 137 ? -11.281 6.909 7.431 1.00 96.94 137 THR A N 1
ATOM 1138 C CA . THR A 1 137 ? -10.482 7.880 8.204 1.00 96.94 137 THR A CA 1
ATOM 1139 C C . THR A 1 137 ? -9.830 8.940 7.310 1.00 96.94 137 THR A C 1
ATOM 1141 O O . THR A 1 137 ? -9.364 8.611 6.223 1.00 96.94 137 THR A O 1
ATOM 1144 N N . PRO A 1 138 ? -9.754 10.220 7.725 1.00 97.44 138 PRO A N 1
ATOM 1145 C CA . PRO A 1 138 ? -8.990 11.227 6.992 1.00 97.44 138 PRO A CA 1
ATOM 1146 C C . PRO A 1 138 ? -7.532 10.810 6.790 1.00 97.44 138 PRO A C 1
ATOM 1148 O O . PRO A 1 138 ? -6.876 10.348 7.722 1.00 97.44 138 PRO A O 1
ATOM 1151 N N . GLU A 1 139 ? -7.006 11.018 5.586 1.00 95.19 139 GLU A N 1
ATOM 1152 C CA . GLU A 1 139 ? -5.691 10.518 5.167 1.00 95.19 139 GLU A CA 1
ATOM 1153 C C . GLU A 1 139 ? -4.544 10.836 6.140 1.00 95.19 139 GLU A C 1
ATOM 1155 O O . GLU A 1 139 ? -3.741 9.966 6.462 1.00 95.19 139 GLU A O 1
ATOM 1160 N N . PHE A 1 140 ? -4.477 12.057 6.675 1.00 94.88 140 PHE A N 1
ATOM 1161 C CA . PHE A 1 140 ? -3.402 12.443 7.590 1.00 94.88 140 PHE A CA 1
ATOM 1162 C C . PHE A 1 140 ? -3.540 11.800 8.969 1.00 94.88 140 PHE A C 1
ATOM 1164 O O . PHE A 1 140 ? -2.529 11.509 9.607 1.00 94.88 140 PHE A O 1
ATOM 1171 N N . GLU A 1 141 ? -4.767 11.552 9.426 1.00 96.19 141 GLU A N 1
ATOM 1172 C CA . GLU A 1 141 ? -4.996 10.804 10.662 1.00 96.19 141 GLU A CA 1
ATOM 1173 C C . GLU A 1 141 ? -4.633 9.332 10.469 1.00 96.19 141 GLU A C 1
ATOM 1175 O O . GLU A 1 141 ? -3.960 8.756 11.321 1.00 96.19 141 GLU A O 1
ATOM 1180 N N . LEU A 1 142 ? -4.943 8.757 9.304 1.00 94.81 142 LEU A N 1
ATOM 1181 C CA . LEU A 1 142 ? -4.537 7.396 8.963 1.00 94.81 142 LEU A CA 1
ATOM 1182 C C . LEU A 1 142 ? -3.008 7.237 8.960 1.00 94.81 142 LEU A C 1
ATOM 1184 O O . LEU A 1 142 ? -2.475 6.276 9.520 1.00 94.81 142 LEU A O 1
ATOM 1188 N N . LEU A 1 143 ? -2.276 8.208 8.407 1.00 93.50 143 LEU A N 1
ATOM 1189 C CA . LEU A 1 143 ? -0.810 8.221 8.458 1.00 93.50 143 LEU A CA 1
ATOM 1190 C C . LEU A 1 143 ? -0.277 8.290 9.895 1.00 93.50 143 LEU A C 1
ATOM 1192 O O . LEU A 1 143 ? 0.672 7.580 10.236 1.00 93.50 143 LEU A O 1
ATOM 1196 N N . LYS A 1 144 ? -0.893 9.107 10.759 1.00 94.38 144 LYS A N 1
ATOM 1197 C CA . LYS A 1 144 ? -0.524 9.186 12.181 1.00 94.38 144 LYS A CA 1
ATOM 1198 C C . LYS A 1 144 ? -0.808 7.878 12.916 1.00 94.38 144 LYS A C 1
ATOM 1200 O O . LYS A 1 144 ? 0.030 7.458 13.711 1.00 94.38 144 LYS A O 1
ATOM 1205 N N . MET A 1 145 ? -1.945 7.232 12.650 1.00 94.44 145 MET A N 1
ATOM 1206 C CA . MET A 1 145 ? -2.300 5.931 13.230 1.00 94.44 145 MET A CA 1
ATOM 1207 C C . MET A 1 145 ? -1.254 4.872 12.880 1.00 94.44 145 MET A C 1
ATOM 1209 O O . MET A 1 145 ? -0.731 4.207 13.772 1.00 94.44 145 MET A O 1
ATOM 1213 N N . ASN A 1 146 ? -0.876 4.787 11.604 1.00 93.69 146 ASN A N 1
ATOM 1214 C CA . ASN A 1 146 ? 0.164 3.873 11.136 1.00 93.69 146 ASN A CA 1
ATOM 1215 C C . ASN A 1 146 ? 1.521 4.171 11.780 1.00 93.69 146 ASN A C 1
ATOM 1217 O O . ASN A 1 146 ? 2.178 3.275 12.306 1.00 93.69 146 ASN A O 1
ATOM 1221 N N . TRP A 1 147 ? 1.936 5.441 11.802 1.00 92.88 147 TRP A N 1
ATOM 1222 C CA . TRP A 1 147 ? 3.174 5.837 12.471 1.00 92.88 147 TRP A CA 1
ATOM 1223 C C . TRP A 1 147 ? 3.176 5.453 13.953 1.00 92.88 147 TRP A C 1
ATOM 1225 O O . TRP A 1 147 ? 4.169 4.927 14.459 1.00 92.88 147 TRP A O 1
ATOM 1235 N N . LYS A 1 148 ? 2.061 5.697 14.649 1.00 94.44 148 LYS A N 1
ATOM 1236 C CA . LYS A 1 148 ? 1.897 5.344 16.057 1.00 94.44 148 LYS A CA 1
ATOM 1237 C C . LYS A 1 148 ? 2.024 3.838 16.263 1.00 94.44 148 LYS A C 1
ATOM 1239 O O . LYS A 1 148 ? 2.814 3.437 17.113 1.00 94.44 148 LYS A O 1
ATOM 1244 N N . LEU A 1 149 ? 1.331 3.032 15.459 1.00 93.12 149 LEU A N 1
ATOM 1245 C CA . LEU A 1 149 ? 1.435 1.575 15.499 1.00 93.12 149 LEU A CA 1
ATOM 1246 C C . LEU A 1 149 ? 2.892 1.122 15.365 1.00 93.12 149 LEU A C 1
ATOM 1248 O O . LEU A 1 149 ? 3.387 0.390 16.218 1.00 93.12 149 LEU A O 1
ATOM 1252 N N . TYR A 1 150 ? 3.613 1.602 14.349 1.00 91.50 150 TYR A N 1
ATOM 1253 C CA . TYR A 1 150 ? 5.017 1.233 14.156 1.00 91.50 150 TYR A CA 1
ATOM 1254 C C . TYR A 1 150 ? 5.924 1.687 15.290 1.00 91.50 150 TYR A C 1
ATOM 1256 O O . TYR A 1 150 ? 6.810 0.942 15.700 1.00 91.50 150 TYR A O 1
ATOM 1264 N N . SER A 1 151 ? 5.716 2.901 15.799 1.00 93.31 151 SER A N 1
ATOM 1265 C CA . SER A 1 151 ? 6.432 3.411 16.969 1.00 93.31 151 SER A CA 1
ATOM 1266 C C . SER A 1 151 ? 6.212 2.513 18.184 1.00 93.31 151 SER A C 1
ATOM 1268 O O . SER A 1 151 ? 7.152 2.265 18.938 1.00 93.31 151 SER A O 1
ATOM 1270 N N . ASP A 1 152 ? 4.982 2.052 18.389 1.00 93.44 152 ASP A N 1
ATOM 1271 C CA . ASP A 1 152 ? 4.616 1.243 19.544 1.00 93.44 152 ASP A CA 1
ATOM 1272 C C . ASP A 1 152 ? 5.183 -0.180 19.397 1.00 93.44 152 ASP A C 1
ATOM 1274 O O . ASP A 1 152 ? 5.859 -0.648 20.312 1.00 93.44 152 ASP A O 1
ATOM 1278 N N . ILE A 1 153 ? 5.078 -0.796 18.211 1.00 90.06 153 ILE A N 1
ATOM 1279 C CA . ILE A 1 153 ? 5.723 -2.082 17.883 1.00 90.06 153 ILE A CA 1
ATOM 1280 C C . ILE A 1 153 ? 7.245 -2.003 18.051 1.00 90.06 153 ILE A C 1
ATOM 1282 O O . ILE A 1 153 ? 7.854 -2.897 18.629 1.00 90.06 153 ILE A O 1
ATOM 1286 N N . ALA A 1 154 ? 7.884 -0.922 17.596 1.00 90.25 154 ALA A N 1
ATOM 1287 C CA . ALA A 1 154 ? 9.335 -0.759 17.691 1.00 90.25 154 ALA A CA 1
ATOM 1288 C C . ALA A 1 154 ? 9.856 -0.648 19.136 1.00 90.25 154 ALA A C 1
ATOM 1290 O O . ALA A 1 154 ? 11.063 -0.781 19.353 1.00 90.25 154 ALA A O 1
ATOM 1291 N N . LYS A 1 155 ? 8.975 -0.378 20.108 1.00 90.75 155 LYS A N 1
ATOM 1292 C CA . LYS A 1 155 ? 9.295 -0.318 21.543 1.00 90.75 155 LYS A CA 1
ATOM 1293 C C . LYS A 1 155 ? 9.005 -1.628 22.274 1.00 90.75 155 LYS A C 1
ATOM 1295 O O . LYS A 1 155 ? 9.416 -1.754 23.427 1.00 90.75 155 LYS A O 1
ATOM 1300 N N . LEU A 1 156 ? 8.296 -2.570 21.650 1.00 89.12 156 LEU A N 1
ATOM 1301 C CA . LEU A 1 156 ? 8.023 -3.870 22.252 1.00 89.12 156 LEU A CA 1
ATOM 1302 C C . LEU A 1 156 ? 9.329 -4.655 22.453 1.00 89.12 156 LEU A C 1
ATOM 1304 O O . LEU A 1 156 ? 10.283 -4.487 21.681 1.00 89.12 156 LEU A O 1
ATOM 1308 N N . PRO A 1 157 ? 9.406 -5.504 23.495 1.00 88.81 157 PRO A N 1
ATOM 1309 C CA . PRO A 1 157 ? 10.526 -6.419 23.642 1.00 88.81 157 PRO A CA 1
ATOM 1310 C C . PRO A 1 157 ? 10.612 -7.340 22.422 1.00 88.81 157 PRO A C 1
ATOM 1312 O O . PRO A 1 157 ? 9.609 -7.659 21.789 1.00 88.81 157 PRO A O 1
ATOM 1315 N N . ALA A 1 158 ? 11.829 -7.769 22.090 1.00 83.81 158 ALA A N 1
ATOM 1316 C CA . ALA A 1 158 ? 12.017 -8.724 21.009 1.00 83.81 158 ALA A CA 1
ATOM 1317 C C . ALA A 1 158 ? 11.303 -10.041 21.339 1.00 83.81 158 ALA A C 1
ATOM 1319 O O . ALA A 1 158 ? 11.476 -10.581 22.434 1.00 83.81 158 ALA A O 1
ATOM 1320 N N . GLU A 1 159 ? 10.555 -10.561 20.368 1.00 83.44 159 GLU A N 1
ATOM 1321 C CA . GLU A 1 159 ? 9.907 -11.863 20.487 1.00 83.44 159 GLU A CA 1
ATOM 1322 C C . GLU A 1 159 ? 10.950 -12.960 20.768 1.00 83.44 159 GLU A C 1
ATOM 1324 O O . GLU A 1 159 ? 11.958 -13.053 20.047 1.00 83.44 159 GLU A O 1
ATOM 1329 N N . PRO A 1 160 ? 10.757 -13.793 21.808 1.00 85.94 160 PRO A N 1
ATOM 1330 C CA . PRO A 1 160 ? 11.686 -14.865 22.136 1.00 85.94 160 PRO A CA 1
ATOM 1331 C C . PRO A 1 160 ? 11.933 -15.789 20.936 1.00 85.94 160 PRO A C 1
ATOM 1333 O O . PRO A 1 160 ? 11.010 -16.347 20.353 1.00 85.94 160 PRO A O 1
ATOM 1336 N N . GLY A 1 161 ? 13.202 -15.962 20.559 1.00 83.38 161 GLY A N 1
ATOM 1337 C CA . GLY A 1 161 ? 13.590 -16.810 19.424 1.00 83.38 161 GLY A CA 1
ATOM 1338 C C . GLY A 1 161 ? 13.465 -16.156 18.041 1.00 83.38 161 GLY A C 1
ATOM 1339 O O . GLY A 1 161 ? 13.841 -16.782 17.048 1.00 83.38 161 GLY A O 1
ATOM 1340 N N . ALA A 1 162 ? 13.016 -14.900 17.942 1.00 79.31 162 ALA A N 1
ATOM 1341 C CA . ALA A 1 162 ? 13.032 -14.170 16.679 1.00 79.31 162 ALA A CA 1
ATOM 1342 C C . ALA A 1 162 ? 14.472 -13.906 16.207 1.00 79.31 162 ALA A C 1
ATOM 1344 O O . ALA A 1 162 ? 15.359 -13.535 16.982 1.00 79.31 162 ALA A O 1
ATOM 1345 N N . LYS A 1 163 ? 14.719 -14.066 14.900 1.00 77.12 163 LYS A N 1
ATOM 1346 C CA . LYS A 1 163 ? 16.010 -13.707 14.298 1.00 77.12 163 LYS A CA 1
ATOM 1347 C C . LYS A 1 163 ? 16.227 -12.204 14.450 1.00 77.12 163 LYS A C 1
ATOM 1349 O O . LYS A 1 163 ? 15.398 -11.410 14.010 1.00 77.12 163 LYS A O 1
ATOM 1354 N N . ALA A 1 164 ? 17.356 -11.815 15.036 1.00 69.94 164 ALA A N 1
ATOM 1355 C CA . ALA A 1 164 ? 17.696 -10.411 15.203 1.00 69.94 164 ALA A CA 1
ATOM 1356 C C . ALA A 1 164 ? 17.813 -9.724 13.828 1.00 69.94 164 ALA A C 1
ATOM 1358 O O . ALA A 1 164 ? 18.666 -10.075 13.015 1.00 69.94 164 ALA A O 1
ATOM 1359 N N . SER A 1 165 ? 16.946 -8.744 13.565 1.00 67.06 165 SER A N 1
ATOM 1360 C CA . SER A 1 165 ? 16.973 -7.924 12.343 1.00 67.06 165 SER A CA 1
ATOM 1361 C C . SER A 1 165 ? 18.036 -6.822 12.394 1.00 67.06 165 SER A C 1
ATOM 1363 O O . SER A 1 165 ? 18.404 -6.259 11.363 1.00 67.06 165 SER A O 1
ATOM 1365 N N . ARG A 1 166 ? 18.554 -6.527 13.592 1.00 57.00 166 ARG A N 1
ATOM 1366 C CA . ARG A 1 166 ? 19.717 -5.669 13.827 1.00 57.00 166 ARG A CA 1
ATOM 1367 C C . ARG A 1 166 ? 20.794 -6.479 14.549 1.00 57.00 166 ARG A C 1
ATOM 1369 O O . ARG A 1 166 ? 20.446 -7.262 15.434 1.00 57.00 166 ARG A O 1
ATOM 1376 N N . PRO A 1 167 ? 22.088 -6.275 14.247 1.00 57.78 167 PRO A N 1
ATOM 1377 C CA . PRO A 1 167 ? 23.130 -6.699 15.171 1.00 57.78 167 PRO A CA 1
ATOM 1378 C C . PRO A 1 167 ? 22.863 -6.064 16.549 1.00 57.78 167 PRO A C 1
ATOM 1380 O O . PRO A 1 167 ? 22.249 -4.990 16.599 1.00 57.78 167 PRO A O 1
ATOM 1383 N N . PRO A 1 168 ? 23.279 -6.708 17.658 1.00 59.81 168 PRO A N 1
ATOM 1384 C CA . PRO A 1 168 ? 23.086 -6.154 18.990 1.00 59.81 168 PRO A CA 1
ATOM 1385 C C . PRO A 1 168 ? 23.545 -4.699 18.988 1.00 59.81 168 PRO A C 1
ATOM 1387 O O . PRO A 1 168 ? 24.649 -4.411 18.517 1.00 59.81 168 PRO A O 1
ATOM 1390 N N . ALA A 1 169 ? 22.684 -3.786 19.447 1.00 55.78 169 ALA A N 1
ATOM 1391 C CA . ALA A 1 169 ? 23.049 -2.381 19.515 1.00 55.78 169 ALA A CA 1
ATOM 1392 C C . ALA A 1 169 ? 24.373 -2.286 20.290 1.00 55.78 169 ALA A C 1
ATOM 1394 O O . ALA A 1 169 ? 24.443 -2.806 21.411 1.00 55.78 169 ALA A O 1
ATOM 1395 N N . PRO A 1 170 ? 25.436 -1.681 19.724 1.00 58.12 170 PRO A N 1
ATOM 1396 C CA . PRO A 1 170 ? 26.608 -1.395 20.526 1.00 58.12 170 PRO A CA 1
ATOM 1397 C C . PRO A 1 170 ? 26.118 -0.558 21.702 1.00 58.12 170 PRO A C 1
ATOM 1399 O O . PRO A 1 170 ? 25.343 0.379 21.498 1.00 58.12 170 PRO A O 1
ATOM 1402 N N . LYS A 1 171 ? 26.509 -0.921 22.929 1.00 55.91 171 LYS A N 1
ATOM 1403 C CA . LYS A 1 171 ? 26.254 -0.079 24.100 1.00 55.91 171 LYS A CA 1
ATOM 1404 C C . LYS A 1 171 ? 26.853 1.286 23.774 1.00 55.91 171 LYS A C 1
ATOM 1406 O O . LYS A 1 171 ? 28.072 1.432 23.779 1.00 55.91 171 LYS A O 1
ATOM 1411 N N . GLN A 1 172 ? 26.015 2.243 23.385 1.00 54.81 172 GLN A N 1
ATOM 1412 C CA . GLN A 1 172 ? 26.470 3.592 23.108 1.00 54.81 172 GLN A CA 1
ATOM 1413 C C . GLN A 1 172 ? 26.838 4.190 24.453 1.00 54.81 172 GLN A C 1
ATOM 1415 O O . GLN A 1 172 ? 25.976 4.622 25.217 1.00 54.81 172 GLN A O 1
ATOM 1420 N N . ASP A 1 173 ? 28.129 4.164 24.757 1.00 62.97 173 ASP A N 1
ATOM 1421 C CA . ASP A 1 173 ? 28.662 4.905 25.876 1.00 62.97 173 ASP A CA 1
ATOM 1422 C C . ASP A 1 173 ? 28.659 6.393 25.511 1.00 62.97 173 ASP A C 1
ATOM 1424 O O . ASP A 1 173 ? 29.637 6.951 25.005 1.00 62.97 173 ASP A O 1
ATOM 1428 N N . ILE A 1 174 ? 27.509 7.029 25.729 1.00 60.47 174 ILE A N 1
ATOM 1429 C CA . ILE A 1 174 ? 27.300 8.463 25.520 1.00 60.47 174 ILE A CA 1
ATOM 1430 C C . ILE A 1 174 ? 28.266 9.313 26.356 1.00 60.47 174 ILE A C 1
ATOM 1432 O O . ILE A 1 174 ? 28.491 10.475 26.017 1.00 60.47 174 ILE A O 1
ATOM 1436 N N . THR A 1 175 ? 28.897 8.752 27.399 1.00 66.12 175 THR A N 1
ATOM 1437 C CA . THR A 1 175 ? 29.889 9.483 28.198 1.00 66.12 175 THR A CA 1
ATOM 1438 C C . THR A 1 175 ? 31.124 9.841 27.368 1.00 66.12 175 THR A C 1
ATOM 1440 O O . THR A 1 175 ? 31.654 10.942 27.512 1.00 66.12 175 THR A O 1
ATOM 1443 N N . SER A 1 176 ? 31.510 8.995 26.405 1.00 62.12 176 SER A N 1
ATOM 1444 C CA . SER A 1 176 ? 32.625 9.254 25.481 1.00 62.12 176 SER A CA 1
ATOM 1445 C C . SER A 1 176 ? 32.340 10.396 24.491 1.00 62.12 176 SER A C 1
ATOM 1447 O O . SER A 1 176 ? 33.244 11.154 24.129 1.00 62.12 176 SER A O 1
ATOM 1449 N N . PHE A 1 177 ? 31.075 10.579 24.098 1.00 64.69 177 PHE A N 1
ATOM 1450 C CA . PHE A 1 177 ? 30.637 11.683 23.241 1.00 64.69 177 PHE A CA 1
ATOM 1451 C C . PHE A 1 177 ? 30.694 13.024 23.987 1.00 64.69 177 PHE A C 1
ATOM 1453 O O . PHE A 1 177 ? 31.265 13.992 23.482 1.00 64.69 177 PHE A O 1
ATOM 1460 N N . PHE A 1 178 ? 30.199 13.069 25.229 1.00 64.50 178 PHE A N 1
ATOM 1461 C CA . PHE A 1 178 ? 30.273 14.271 26.067 1.00 64.50 178 PHE A CA 1
ATOM 1462 C C . PHE A 1 178 ? 31.704 14.602 26.524 1.00 64.50 178 PHE A C 1
ATOM 1464 O O . PHE A 1 178 ? 32.060 15.779 26.583 1.00 64.50 178 PHE A O 1
ATOM 1471 N N . ALA A 1 179 ? 32.550 13.596 26.769 1.00 65.56 179 ALA A N 1
ATOM 1472 C CA . ALA A 1 179 ? 33.969 13.792 27.077 1.00 65.56 179 ALA A CA 1
ATOM 1473 C C . ALA A 1 179 ? 34.755 14.391 25.894 1.00 65.56 179 ALA A C 1
ATOM 1475 O O . ALA A 1 179 ? 35.625 15.241 26.085 1.00 65.56 179 ALA A O 1
ATOM 1476 N N . ASN A 1 180 ? 34.425 14.004 24.657 1.00 6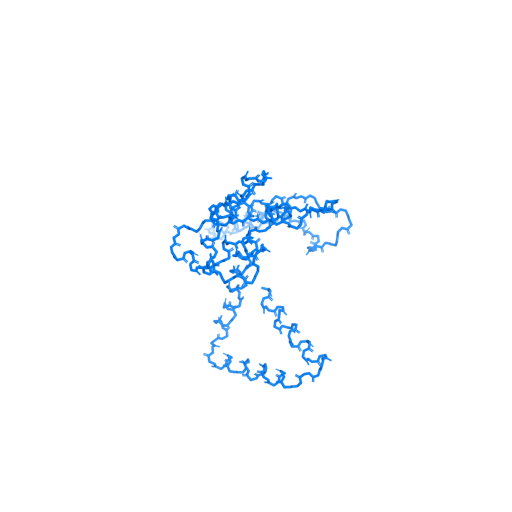3.44 180 ASN A N 1
ATOM 1477 C CA . ASN A 1 180 ? 35.030 14.606 23.467 1.00 63.44 180 ASN A CA 1
ATOM 1478 C C . ASN A 1 180 ? 34.590 16.062 23.268 1.00 63.44 180 ASN A C 1
ATOM 1480 O O . ASN A 1 180 ? 35.421 16.916 22.958 1.00 63.44 180 ASN A O 1
ATOM 1484 N N . ILE A 1 181 ? 33.310 16.374 23.497 1.00 60.84 181 ILE A N 1
ATOM 1485 C CA . ILE A 1 181 ? 32.805 17.751 23.405 1.00 60.84 181 ILE A CA 1
ATOM 1486 C C . ILE A 1 181 ? 33.476 18.646 24.457 1.00 60.84 181 ILE A C 1
ATOM 1488 O O . ILE A 1 181 ? 33.960 19.726 24.117 1.00 60.84 181 ILE A O 1
ATOM 1492 N N . SER A 1 182 ? 33.585 18.202 25.712 1.00 60.31 182 SER A N 1
ATOM 1493 C CA . SER A 1 182 ? 34.253 18.979 26.768 1.00 60.31 182 SER A CA 1
ATOM 1494 C C . SER A 1 182 ? 35.762 19.153 26.519 1.00 60.31 182 SER A C 1
ATOM 1496 O O . SER A 1 182 ? 36.314 20.232 26.773 1.00 60.31 182 SER A O 1
ATOM 1498 N N . GLY A 1 183 ? 36.422 18.144 25.937 1.00 60.06 183 GLY A N 1
ATOM 1499 C CA . GLY A 1 183 ? 37.817 18.204 25.482 1.00 60.06 183 GLY A CA 1
ATOM 1500 C C . GLY A 1 183 ? 38.066 19.223 24.359 1.00 60.06 183 GLY A C 1
ATOM 1501 O O . GLY A 1 183 ? 39.108 19.884 24.326 1.00 60.06 183 GLY A O 1
ATOM 1502 N N . LEU A 1 184 ? 37.096 19.406 23.457 1.00 57.69 184 LEU A N 1
ATOM 1503 C CA . LEU A 1 184 ? 37.152 20.405 22.382 1.00 57.69 184 LEU A CA 1
ATOM 1504 C C . LEU A 1 184 ? 37.087 21.846 22.918 1.00 57.69 184 LEU A C 1
ATOM 1506 O O . LEU A 1 184 ? 37.818 22.713 22.430 1.00 57.69 184 LEU A O 1
ATOM 1510 N N . PHE A 1 185 ? 36.275 22.104 23.948 1.00 57.50 185 PHE A N 1
ATOM 1511 C CA . PHE A 1 185 ? 36.181 23.429 24.576 1.00 57.50 185 PHE A CA 1
ATOM 1512 C C . PHE A 1 185 ? 37.408 23.773 25.436 1.00 57.50 185 PHE A C 1
ATOM 1514 O O . PHE A 1 185 ? 37.854 24.920 25.449 1.00 57.50 185 PHE A O 1
ATOM 1521 N N . THR A 1 186 ? 38.022 22.786 26.094 1.00 57.84 186 THR A N 1
ATOM 1522 C CA . THR A 1 186 ? 39.248 23.000 26.887 1.00 57.84 186 THR A CA 1
ATOM 1523 C C . THR A 1 186 ? 40.492 23.216 26.020 1.00 57.84 186 THR A C 1
ATOM 1525 O O . THR A 1 186 ? 41.323 24.062 26.359 1.00 57.84 186 THR A O 1
ATOM 1528 N N . LYS A 1 187 ? 40.616 22.536 24.868 1.00 58.00 187 LYS A N 1
ATOM 1529 C CA . LYS A 1 187 ? 41.710 22.794 23.908 1.00 58.00 187 LYS A CA 1
ATOM 1530 C C . LYS A 1 187 ? 41.632 24.185 23.272 1.00 58.00 187 LYS A C 1
ATOM 1532 O O . LYS A 1 187 ? 42.671 24.822 23.113 1.00 58.00 187 LYS A O 1
ATOM 1537 N N . LYS A 1 188 ? 40.427 24.676 22.949 1.00 56.16 188 LYS A N 1
ATOM 1538 C CA . LYS A 1 188 ? 40.240 26.029 22.392 1.00 56.16 188 LYS A CA 1
ATOM 1539 C C . LYS A 1 188 ? 40.665 27.131 23.367 1.00 56.16 188 LYS A C 1
ATOM 1541 O O . LYS A 1 188 ? 41.299 28.089 22.942 1.00 56.16 188 LYS A O 1
ATOM 1546 N N . ASN A 1 189 ? 40.395 26.964 24.663 1.00 51.75 189 ASN A N 1
ATOM 1547 C CA . ASN A 1 189 ? 40.750 27.972 25.667 1.00 51.75 189 ASN A CA 1
ATOM 1548 C C . ASN A 1 189 ? 42.254 28.018 25.986 1.00 51.75 189 ASN A C 1
ATOM 1550 O O . ASN A 1 189 ? 42.775 29.098 26.238 1.00 51.75 189 ASN A O 1
ATOM 1554 N N . LYS A 1 190 ? 42.978 26.890 25.914 1.00 54.31 190 LYS A N 1
ATOM 1555 C CA . LYS A 1 190 ? 44.445 26.878 26.099 1.00 54.31 190 LYS A CA 1
ATOM 1556 C C . LYS A 1 190 ? 45.222 27.499 24.934 1.00 54.31 190 LYS A C 1
ATOM 1558 O O . LYS A 1 190 ? 46.288 28.052 25.163 1.00 54.31 190 LYS A O 1
ATOM 1563 N N . ALA A 1 191 ? 44.705 27.418 23.707 1.00 55.16 191 ALA A N 1
ATOM 1564 C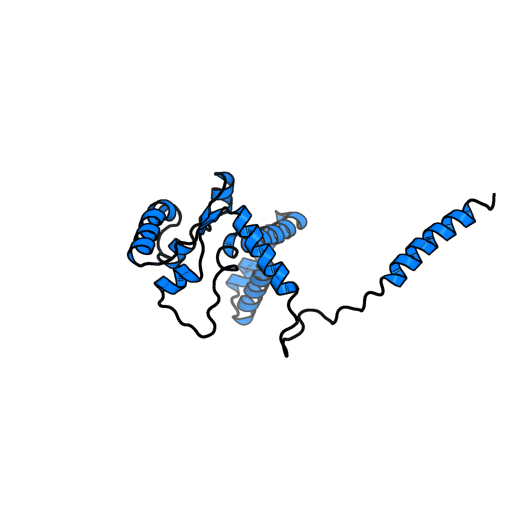 CA . ALA A 1 191 ? 45.342 28.027 22.535 1.00 55.16 191 ALA A CA 1
ATOM 1565 C C . ALA A 1 191 ? 45.123 29.552 22.450 1.00 55.16 191 ALA A C 1
ATOM 1567 O O . ALA A 1 1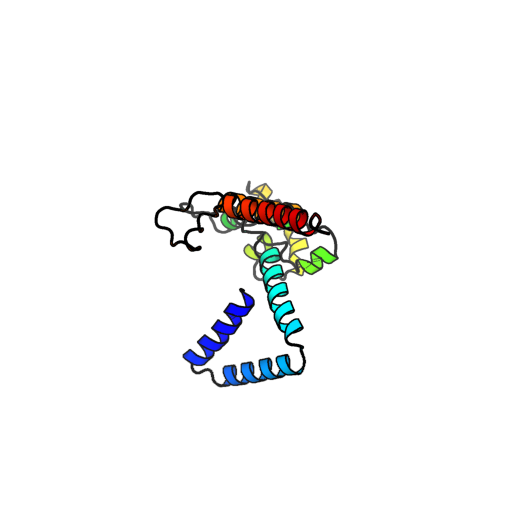91 ? 45.872 30.238 21.764 1.00 55.16 191 ALA A O 1
ATOM 1568 N N . ALA A 1 192 ? 44.110 30.085 23.142 1.00 55.03 192 ALA A N 1
ATOM 1569 C CA . ALA A 1 192 ? 43.802 31.515 23.169 1.00 55.03 192 ALA A CA 1
ATOM 1570 C C . ALA A 1 192 ? 44.513 32.284 24.302 1.00 55.03 192 ALA A C 1
ATOM 1572 O O . ALA A 1 192 ? 44.503 33.509 24.288 1.00 55.03 192 ALA A O 1
ATOM 1573 N N . SER A 1 193 ? 45.124 31.593 25.274 1.00 53.38 193 SER A N 1
ATOM 1574 C CA . SER A 1 193 ? 45.781 32.212 26.438 1.00 53.38 193 SER A CA 1
ATOM 1575 C C . SER A 1 193 ? 47.315 32.206 26.377 1.00 53.38 193 SER A C 1
ATOM 1577 O O . SER A 1 193 ? 47.953 32.441 27.400 1.00 53.38 193 SER A O 1
ATOM 1579 N N . SER A 1 194 ? 47.916 31.859 25.233 1.00 56.16 194 SER A N 1
ATOM 1580 C CA . SER A 1 194 ? 49.375 31.757 25.059 1.00 56.16 194 SER A CA 1
ATOM 1581 C C . SER A 1 194 ? 49.954 32.751 24.043 1.00 56.16 194 SER A C 1
ATOM 1583 O O . SER A 1 194 ? 50.986 32.452 23.448 1.00 56.16 194 SER A O 1
ATOM 1585 N N . ASN A 1 195 ? 49.300 33.900 23.847 1.00 45.88 195 ASN A N 1
ATOM 1586 C CA . ASN A 1 195 ? 49.842 35.056 23.124 1.00 45.88 195 ASN A CA 1
ATOM 1587 C C . AS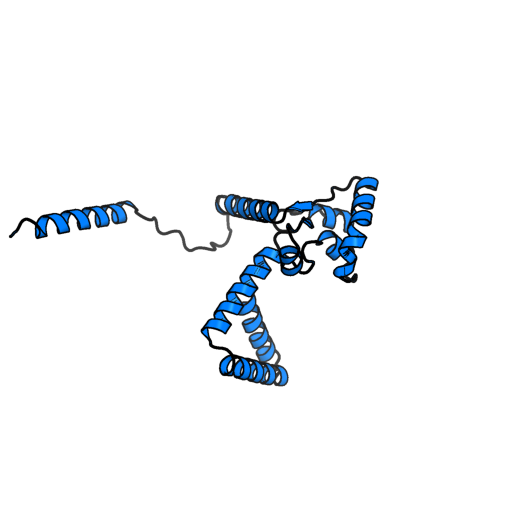N A 1 195 ? 49.857 36.275 24.042 1.00 45.88 195 ASN A C 1
ATOM 1589 O O . ASN A 1 195 ? 48.822 36.493 24.711 1.00 45.88 195 ASN A O 1
#

Secondary structure (DSSP, 8-state):
-HHHHHHHHHHHHHHHTT-HHHHHHHHHHHHHHHHHS-HHHHHHHHHHHHHHHHHHTSHHHHTS---SS----HHHHHHHH--EEE-SSHHHHHHHTTTT-HHHHHH-TTS-GGGHHHHHHHHHHHHHHHT----EEEHHHHHHHHHHHHHHHTTSPPPTTPPPSSPPPP---HHHHHHHHHHHHHHHHHHHS--

pLDDT: mean 87.38, std 13.55, range [45.88, 98.38]

Solven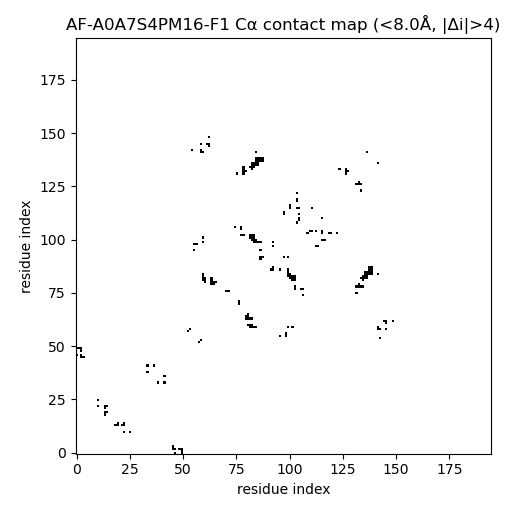t-accessible surface area (backbone atoms only — not comparable to full-atom values): 11374 Å² total; per-residue (Å²): 95,66,61,58,51,56,53,52,49,53,52,50,52,30,59,78,68,64,36,60,69,57,49,51,50,49,50,52,50,50,53,51,47,63,71,77,37,58,67,69,59,54,54,49,49,47,46,50,55,32,52,50,48,64,57,50,71,43,51,42,38,73,72,43,62,81,71,84,92,61,81,65,57,74,69,60,37,43,46,54,34,30,27,27,43,41,64,91,44,73,68,44,45,59,72,45,68,51,51,38,46,39,46,54,40,71,78,39,69,86,58,61,62,92,50,42,80,76,42,50,66,55,55,46,51,51,21,64,76,68,76,45,67,77,47,69,39,48,47,71,58,41,52,50,50,39,51,48,51,52,57,53,58,73,67,52,78,80,62,89,90,59,80,74,92,57,76,80,76,74,84,77,63,60,66,61,56,54,53,51,54,54,51,56,55,54,55,55,55,59,70,69,70,76,121